Protein AF-A0A0A0K4A0-F1 (afdb_monomer)

Secondary structure (DSSP, 8-state):
----------------------HHHHHHHHHHHHHHTSPP--SS--BPPPPHHHHHH-HHHHS-SS---STTSTT-GGGGGGHHHHHHHHHHHHHHHSTT-THHHHHHHHHHHTTHHHHHHTBSS---S-HHHHHHHHHHHHHHHHHHHHHHHHHHS--S--------TTS-HHHHHHTHHHHHHHTT-TTS---HHHHHHHHHHSPP------S----

Structure (mmCIF, N/CA/C/O backbone):
data_AF-A0A0A0K4A0-F1
#
_entry.id   AF-A0A0A0K4A0-F1
#
loop_
_atom_site.group_PDB
_atom_site.id
_atom_site.type_symbol
_atom_site.label_atom_id
_atom_site.label_alt_id
_atom_site.label_comp_id
_atom_site.label_asym_id
_atom_site.label_entity_id
_atom_site.label_seq_id
_atom_site.pdbx_PDB_ins_code
_atom_site.Cartn_x
_atom_site.Cartn_y
_atom_site.Cartn_z
_atom_site.occupancy
_atom_site.B_iso_or_equiv
_atom_site.auth_seq_id
_atom_site.auth_comp_id
_atom_site.auth_asym_id
_atom_site.auth_atom_id
_atom_site.pdbx_PDB_model_num
ATOM 1 N N . MET A 1 1 ? -52.148 -1.772 100.532 1.00 36.97 1 MET A N 1
ATOM 2 C CA . MET A 1 1 ? -50.899 -2.454 100.120 1.00 36.97 1 MET A CA 1
ATOM 3 C C . MET A 1 1 ? -50.945 -2.554 98.602 1.00 36.97 1 MET A C 1
ATOM 5 O O . MET A 1 1 ? -51.920 -3.095 98.112 1.00 36.97 1 MET A O 1
ATOM 9 N N . LYS A 1 2 ? -50.186 -1.689 97.905 1.00 38.28 2 LYS A N 1
ATOM 10 C CA . LYS A 1 2 ? -48.943 -2.005 97.152 1.00 38.28 2 LYS A CA 1
ATOM 11 C C . LYS A 1 2 ? -49.210 -2.960 95.981 1.00 38.28 2 LYS A C 1
ATOM 13 O O . LYS A 1 2 ? -49.815 -3.990 96.211 1.00 38.28 2 LYS A O 1
ATOM 18 N N . ASN A 1 3 ? -48.697 -2.810 94.769 1.00 34.34 3 ASN A N 1
ATOM 19 C CA . ASN A 1 3 ? -47.934 -1.825 93.988 1.00 34.34 3 ASN A CA 1
ATOM 20 C C . ASN A 1 3 ? -47.624 -2.601 92.687 1.00 34.34 3 ASN A C 1
ATOM 22 O O . ASN A 1 3 ? -47.479 -3.820 92.760 1.00 34.34 3 ASN A O 1
ATOM 26 N N . GLY A 1 4 ? -47.382 -1.925 91.564 1.00 32.00 4 GLY A N 1
ATOM 27 C CA . GLY A 1 4 ? -46.540 -2.510 90.511 1.00 32.00 4 GLY A CA 1
ATOM 28 C C . GLY A 1 4 ? -47.010 -2.240 89.094 1.00 32.00 4 GLY A C 1
ATOM 29 O O . GLY A 1 4 ? -47.818 -2.983 88.552 1.00 32.00 4 GLY A O 1
ATOM 30 N N . ALA A 1 5 ? -46.459 -1.179 88.513 1.00 44.84 5 ALA A N 1
ATOM 31 C CA . ALA A 1 5 ? -46.434 -0.924 87.083 1.00 44.84 5 ALA A CA 1
ATOM 32 C C . ALA A 1 5 ? -45.610 -1.988 86.335 1.00 44.84 5 ALA A C 1
ATOM 34 O O . ALA A 1 5 ? -44.666 -2.532 86.906 1.00 44.84 5 ALA A O 1
ATOM 35 N N . ASN A 1 6 ? -45.887 -2.180 85.043 1.00 38.81 6 ASN A N 1
ATOM 36 C CA . ASN A 1 6 ? -44.827 -2.080 84.042 1.00 38.81 6 ASN A CA 1
ATOM 37 C C . ASN A 1 6 ? -45.383 -1.786 82.643 1.00 38.81 6 ASN A C 1
ATOM 39 O O . ASN A 1 6 ? -46.296 -2.451 82.159 1.00 38.81 6 ASN A O 1
ATOM 43 N N . ASN A 1 7 ? -44.801 -0.743 82.051 1.00 42.22 7 ASN A N 1
ATOM 44 C CA . ASN A 1 7 ? -44.753 -0.461 80.622 1.00 42.22 7 ASN A CA 1
ATOM 45 C C . ASN A 1 7 ? -43.977 -1.567 79.901 1.00 42.22 7 ASN A C 1
ATOM 47 O O . ASN A 1 7 ? -43.013 -2.046 80.479 1.00 42.22 7 ASN A O 1
ATOM 51 N N . ASP A 1 8 ? -44.345 -1.845 78.648 1.00 44.53 8 ASP A N 1
ATOM 52 C CA . ASP A 1 8 ? -43.463 -2.208 77.520 1.00 44.53 8 ASP A CA 1
ATOM 53 C C . ASP A 1 8 ? -44.331 -2.054 76.245 1.00 44.53 8 ASP A C 1
ATOM 55 O O . ASP A 1 8 ? -45.330 -2.744 76.075 1.00 44.53 8 ASP A O 1
ATOM 59 N N . GLN A 1 9 ? -44.274 -0.947 75.503 1.00 40.78 9 GLN A N 1
ATOM 60 C CA . GLN A 1 9 ? -43.258 -0.540 74.527 1.00 40.78 9 GLN A CA 1
ATOM 61 C C . GLN A 1 9 ? -43.328 -1.324 73.197 1.00 40.78 9 GLN A C 1
ATOM 63 O O . GLN A 1 9 ? -42.781 -2.405 73.058 1.00 40.78 9 GLN A O 1
ATOM 68 N N . VAL A 1 10 ? -43.991 -0.673 72.228 1.00 42.41 10 VAL A N 1
ATOM 69 C CA . VAL A 1 10 ? -43.646 -0.535 70.796 1.00 42.41 10 VAL A CA 1
ATOM 70 C C . VAL A 1 10 ? -43.441 -1.806 69.967 1.00 42.41 10 VAL A C 1
ATOM 72 O O . VAL A 1 10 ? -42.496 -2.551 70.178 1.00 42.41 10 VAL A O 1
ATOM 75 N N . SER A 1 11 ? -44.190 -1.901 68.864 1.00 36.41 11 SER A N 1
ATOM 76 C CA . SER A 1 11 ? -43.623 -2.173 67.530 1.00 36.41 11 SER A CA 1
ATOM 77 C C . SER A 1 11 ? -44.603 -1.703 66.452 1.00 36.41 11 SER A C 1
ATOM 79 O O . SER A 1 11 ? -45.454 -2.452 65.988 1.00 36.41 11 SER A O 1
ATOM 81 N N . ASN A 1 12 ? -44.491 -0.427 66.067 1.00 36.69 12 ASN A N 1
ATOM 82 C CA . ASN A 1 12 ? -44.912 0.008 64.737 1.00 36.69 12 ASN A CA 1
ATOM 83 C C . ASN A 1 12 ? -43.938 -0.638 63.747 1.00 36.69 12 ASN A C 1
ATOM 85 O O . ASN A 1 12 ? -42.826 -0.138 63.570 1.00 36.69 12 ASN A O 1
ATOM 89 N N . GLU A 1 13 ? -44.330 -1.745 63.123 1.00 38.22 13 GLU A N 1
ATOM 90 C CA . GLU A 1 13 ? -43.637 -2.238 61.936 1.00 38.22 13 GLU A CA 1
ATOM 91 C C . GLU A 1 13 ? -43.872 -1.244 60.797 1.00 38.22 13 GLU A C 1
ATOM 93 O O . GLU A 1 13 ? -44.883 -1.254 60.094 1.00 38.22 13 GLU A O 1
ATOM 98 N N . VAL A 1 14 ? -42.912 -0.334 60.637 1.00 42.88 14 VAL A N 1
ATOM 99 C CA . VAL A 1 14 ? -42.692 0.365 59.378 1.00 42.88 14 VAL A CA 1
ATOM 100 C C . VAL A 1 14 ? -42.309 -0.711 58.370 1.00 42.88 14 VAL A C 1
ATOM 102 O O . VAL A 1 14 ? -41.189 -1.216 58.383 1.00 42.88 14 VAL A O 1
ATOM 105 N N . VAL A 1 15 ? -43.256 -1.073 57.505 1.00 44.25 15 VAL A N 1
ATOM 106 C CA . VAL A 1 15 ? -42.977 -1.832 56.287 1.00 44.25 15 VAL A CA 1
ATOM 107 C C . VAL A 1 15 ? -42.027 -0.972 55.458 1.00 44.25 15 VAL A C 1
ATOM 109 O O . VAL A 1 15 ? -42.444 -0.028 54.787 1.00 44.25 15 VAL 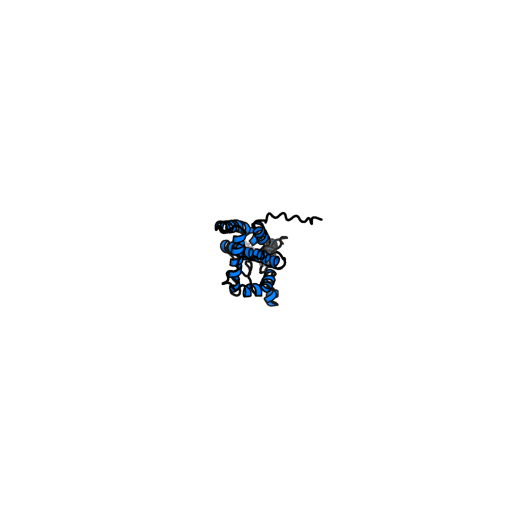A O 1
ATOM 112 N N . ILE A 1 16 ? -40.729 -1.258 55.550 1.00 43.53 16 ILE A N 1
ATOM 113 C CA . ILE A 1 16 ? -39.738 -0.718 54.629 1.00 43.53 16 ILE A CA 1
ATOM 114 C C . ILE A 1 16 ? -40.051 -1.384 53.297 1.00 43.53 16 ILE A C 1
ATOM 116 O O . ILE A 1 16 ? -39.690 -2.534 53.060 1.00 43.53 16 ILE A O 1
ATOM 120 N N . SER A 1 17 ? -40.789 -0.678 52.444 1.00 46.31 17 SER A N 1
ATOM 121 C CA . SER A 1 17 ? -40.914 -1.065 51.051 1.00 46.31 17 SER A CA 1
ATOM 122 C C . SER A 1 17 ? -39.504 -1.076 50.475 1.00 46.31 17 SER A C 1
ATOM 124 O O . SER A 1 17 ? -38.876 -0.019 50.379 1.00 46.31 17 SER A O 1
ATOM 126 N N . GLU A 1 18 ? -39.000 -2.264 50.151 1.00 47.19 18 GLU A N 1
ATOM 127 C CA . GLU A 1 18 ? -37.753 -2.457 49.426 1.00 47.19 18 GLU A CA 1
ATOM 128 C C . GLU A 1 18 ? -37.738 -1.510 48.222 1.00 47.19 18 GLU A C 1
ATOM 130 O O . GLU A 1 18 ? -38.482 -1.674 47.249 1.00 47.19 18 GLU A O 1
ATOM 135 N N . ILE A 1 19 ? -36.918 -0.463 48.315 1.00 52.75 19 ILE A N 1
ATOM 136 C CA . ILE A 1 19 ? -36.656 0.443 47.208 1.00 52.75 19 ILE A CA 1
ATOM 137 C C . ILE A 1 19 ? -35.912 -0.405 46.184 1.00 52.75 19 ILE A C 1
ATOM 139 O O . ILE A 1 19 ? -34.716 -0.660 46.327 1.00 52.75 19 ILE A O 1
ATOM 143 N N . LYS A 1 2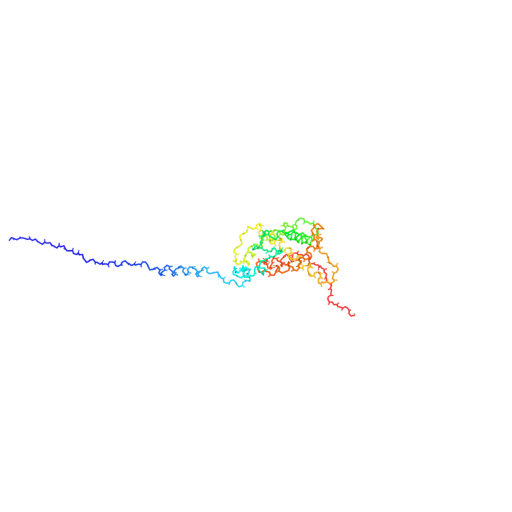0 ? -36.636 -0.893 45.170 1.00 55.81 20 LYS A N 1
ATOM 144 C CA . LYS A 1 20 ? -36.022 -1.573 44.030 1.00 55.81 20 LYS A CA 1
ATOM 145 C C . LYS A 1 20 ? -34.941 -0.643 43.469 1.00 55.81 20 LYS A C 1
ATOM 147 O O . LYS A 1 20 ? -35.265 0.513 43.176 1.00 55.81 20 LYS A O 1
ATOM 152 N N . PRO A 1 21 ? -33.684 -1.099 43.333 1.00 57.47 21 PRO A N 1
ATOM 153 C CA . PRO A 1 21 ? -32.623 -0.269 42.786 1.00 57.47 21 PRO A CA 1
ATOM 154 C C . PRO A 1 21 ? -33.074 0.266 41.427 1.00 57.47 21 PRO A C 1
ATOM 156 O O . PRO A 1 21 ? -33.579 -0.474 40.578 1.00 57.47 21 PRO A O 1
ATOM 159 N N . ASN A 1 22 ? -32.999 1.587 41.276 1.00 63.03 22 ASN A N 1
ATOM 160 C CA . ASN A 1 22 ? -33.561 2.298 40.141 1.00 63.03 22 ASN A CA 1
ATOM 161 C C . ASN A 1 22 ? -32.707 2.022 38.893 1.00 63.03 22 ASN A C 1
ATOM 163 O O . ASN A 1 22 ? -31.829 2.809 38.552 1.00 63.03 22 ASN A O 1
ATOM 167 N N . HIS A 1 23 ? -32.979 0.901 38.214 1.00 65.00 23 HIS A N 1
ATOM 168 C CA . HIS A 1 23 ? -32.256 0.397 37.032 1.00 65.00 23 HIS A CA 1
ATOM 169 C C . HIS A 1 23 ? -32.134 1.432 35.894 1.00 65.00 23 HIS A C 1
ATOM 171 O O . HIS A 1 23 ? -31.275 1.343 35.013 1.00 65.00 23 HIS A O 1
ATOM 177 N N . TRP A 1 24 ? -33.006 2.443 35.916 1.00 71.38 24 TRP A N 1
ATOM 178 C CA . TRP A 1 24 ? -33.002 3.547 34.969 1.00 71.38 24 TRP A CA 1
ATOM 179 C C . TRP A 1 24 ? -31.778 4.450 35.152 1.00 71.38 24 TRP A C 1
ATOM 181 O O . TRP A 1 24 ? -31.259 4.959 34.163 1.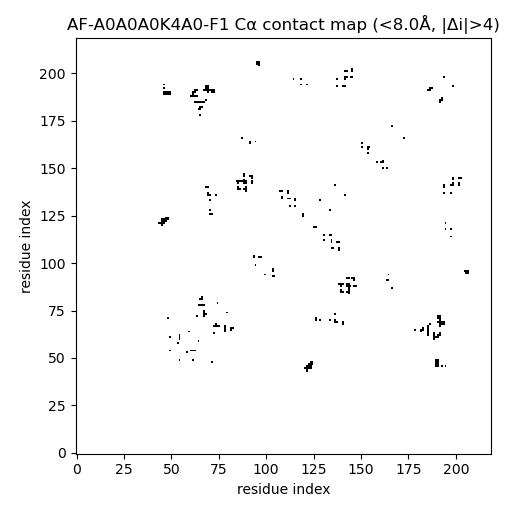00 71.38 24 TRP A O 1
ATOM 191 N N . GLY A 1 25 ? -31.276 4.605 36.383 1.00 78.31 25 GLY A N 1
ATOM 192 C CA . GLY A 1 25 ? -30.049 5.352 36.671 1.00 78.31 25 GLY A CA 1
ATOM 193 C C . GLY A 1 25 ? -28.826 4.714 36.014 1.00 78.31 25 GLY A C 1
ATOM 194 O O . GLY A 1 25 ? -28.091 5.391 35.297 1.00 78.31 25 GLY A O 1
ATOM 195 N N . ASP A 1 26 ? -28.680 3.397 36.160 1.00 85.12 26 ASP A N 1
ATOM 196 C CA . ASP A 1 26 ? -27.590 2.629 35.546 1.00 85.12 26 ASP A CA 1
ATOM 197 C C . ASP A 1 26 ? -27.665 2.667 34.016 1.00 85.12 26 ASP A C 1
ATOM 199 O O . ASP A 1 26 ? -26.655 2.832 33.330 1.00 85.12 26 ASP A O 1
ATOM 203 N N . THR A 1 27 ? -28.882 2.603 33.470 1.00 86.88 27 THR A N 1
ATOM 204 C CA . THR A 1 27 ? -29.117 2.721 32.027 1.00 86.88 27 THR A CA 1
ATOM 205 C C . THR A 1 27 ? -28.714 4.102 31.501 1.00 86.88 27 THR A C 1
ATOM 207 O O . THR A 1 27 ? -28.045 4.203 30.473 1.00 86.88 27 THR A O 1
ATOM 210 N N . VAL A 1 28 ? -29.045 5.179 32.222 1.00 88.06 28 VAL A N 1
ATOM 211 C CA . VAL A 1 28 ? -28.650 6.550 31.856 1.00 88.06 28 VAL A CA 1
ATOM 212 C C . VAL A 1 28 ? -27.133 6.734 31.930 1.00 88.06 28 VAL A C 1
ATOM 214 O O . VAL A 1 28 ? -26.559 7.342 31.027 1.00 88.06 28 VAL A O 1
ATOM 217 N N . ILE A 1 29 ? -26.470 6.200 32.959 1.00 90.88 29 ILE A N 1
ATOM 218 C CA . ILE A 1 29 ? -25.005 6.255 33.095 1.00 90.88 29 ILE A CA 1
ATOM 219 C C . ILE A 1 29 ? -24.335 5.487 31.948 1.00 90.88 29 ILE A C 1
ATOM 221 O O . ILE A 1 29 ? -23.408 6.000 31.322 1.00 90.88 29 ILE A O 1
ATOM 225 N N . SER A 1 30 ? -24.850 4.301 31.610 1.00 91.25 30 SER A N 1
ATOM 226 C CA . SER A 1 30 ? -24.363 3.496 30.486 1.00 91.25 30 SER A CA 1
ATOM 227 C C . SER A 1 30 ? -24.488 4.231 29.148 1.00 91.25 30 SER A C 1
ATOM 229 O O . SER A 1 30 ? -23.537 4.265 28.363 1.00 91.25 30 SER A O 1
ATOM 231 N N . ILE A 1 31 ? -25.634 4.872 28.895 1.00 92.12 31 ILE A N 1
ATOM 232 C CA . ILE A 1 31 ? -25.860 5.644 27.668 1.00 92.12 31 ILE A CA 1
ATOM 233 C C . ILE A 1 31 ? -24.930 6.859 27.615 1.00 92.12 31 ILE A C 1
ATOM 235 O O . ILE A 1 31 ? -24.292 7.073 26.589 1.00 92.12 31 ILE A O 1
ATOM 239 N N . LYS A 1 32 ? -24.792 7.625 28.705 1.00 92.56 32 LYS A N 1
ATOM 240 C CA . LYS A 1 32 ? -23.875 8.778 28.759 1.00 92.56 32 LYS A CA 1
ATOM 241 C C . LYS A 1 32 ? -22.429 8.371 28.497 1.00 92.56 32 LYS A C 1
ATOM 243 O O . LYS A 1 32 ? -21.777 8.986 27.663 1.00 92.56 32 LYS A O 1
ATOM 248 N N . SER A 1 33 ? -21.975 7.283 29.113 1.00 90.94 33 SER A N 1
ATOM 249 C CA . SER A 1 33 ? -20.632 6.747 28.885 1.00 90.94 33 SER A CA 1
ATOM 250 C C . SER A 1 33 ? -20.407 6.356 27.418 1.00 90.94 33 SER A C 1
ATOM 252 O O . SER A 1 33 ? -19.367 6.671 26.848 1.00 90.94 33 SER A O 1
ATOM 254 N N . LYS A 1 34 ? -21.401 5.740 26.760 1.00 90.12 34 LYS A N 1
ATOM 255 C CA . LYS A 1 34 ? -21.339 5.431 25.319 1.00 90.12 34 LYS A CA 1
ATOM 256 C C . LYS A 1 34 ? -21.340 6.684 24.440 1.00 90.12 34 LYS A C 1
ATOM 258 O O . LYS A 1 34 ? -20.666 6.687 23.417 1.00 90.12 34 LYS A O 1
ATOM 263 N N . LEU A 1 35 ? -22.091 7.722 24.818 1.00 86.56 35 LEU A N 1
ATOM 264 C CA . LEU A 1 35 ? -22.138 8.999 24.098 1.00 86.56 35 LEU A CA 1
ATOM 265 C C . LEU A 1 35 ? -20.806 9.755 24.190 1.00 86.56 35 LEU A C 1
ATOM 267 O O . LEU A 1 35 ? -20.358 10.313 23.195 1.00 86.56 35 LEU A O 1
ATOM 271 N N . GLU A 1 36 ? -20.155 9.732 25.353 1.00 86.62 36 GLU A N 1
ATOM 272 C CA . GLU A 1 36 ? -18.823 10.320 25.564 1.00 86.62 36 GLU A CA 1
ATOM 273 C C . GLU A 1 36 ? -17.717 9.562 24.812 1.00 86.62 36 GLU A C 1
ATOM 275 O O . GLU A 1 36 ? -16.703 10.148 24.447 1.00 86.62 36 GLU A O 1
ATOM 280 N N . GLN A 1 37 ? -17.930 8.272 24.543 1.00 81.69 37 GLN A N 1
ATOM 281 C CA . GLN A 1 37 ? -17.038 7.425 23.745 1.00 81.69 37 GLN A CA 1
ATOM 282 C C . GLN A 1 37 ? -17.349 7.454 22.243 1.00 81.69 37 GLN A C 1
ATOM 284 O O . GLN A 1 37 ? -16.719 6.715 21.482 1.00 81.69 37 GLN A O 1
ATOM 289 N N . LEU A 1 38 ? -18.321 8.258 21.790 1.00 74.56 38 LEU A N 1
ATOM 290 C CA . LEU A 1 38 ? -18.583 8.366 20.359 1.00 74.56 38 LEU A CA 1
ATOM 291 C C . LEU A 1 38 ? -17.325 8.887 19.656 1.00 74.56 38 LEU A C 1
ATOM 293 O O . LEU A 1 38 ? -16.743 9.882 20.097 1.00 74.56 38 LEU A O 1
ATOM 297 N N . PRO A 1 39 ? -16.903 8.250 18.551 1.00 63.41 39 PRO A N 1
ATOM 298 C CA . PRO A 1 39 ? -15.772 8.743 17.794 1.00 63.41 39 PRO A CA 1
ATOM 299 C C . PRO A 1 39 ? -16.091 10.160 17.318 1.00 63.41 39 PRO A C 1
ATOM 301 O O . PRO A 1 39 ? -17.140 10.410 16.717 1.00 63.41 39 PRO A O 1
ATOM 304 N N . VAL A 1 40 ? -15.182 11.096 17.592 1.00 63.34 40 VAL A N 1
ATOM 305 C CA . VAL A 1 40 ? -15.245 12.432 17.000 1.00 63.34 40 VAL A CA 1
ATOM 306 C C . VAL A 1 40 ? -15.296 12.238 15.490 1.00 63.34 40 VAL A C 1
ATOM 308 O O . VAL A 1 40 ? -14.445 11.544 14.931 1.00 63.34 40 VAL A O 1
ATOM 311 N N . VAL A 1 41 ? -16.302 12.821 14.829 1.00 55.44 41 VAL A N 1
ATOM 312 C CA . VAL A 1 41 ? -16.384 12.812 13.365 1.00 55.44 41 VAL A CA 1
ATOM 313 C C . VAL A 1 41 ? -15.168 13.573 12.853 1.00 55.44 41 VAL A C 1
ATOM 315 O O . VAL A 1 41 ? -15.146 14.805 12.837 1.00 55.44 41 VAL A O 1
ATOM 318 N N . ASN A 1 42 ? -14.118 12.831 12.514 1.00 54.16 42 ASN A N 1
ATOM 319 C CA . ASN A 1 42 ? -12.908 13.415 11.982 1.00 54.16 42 ASN A CA 1
ATOM 320 C C . ASN A 1 42 ? -13.250 13.978 10.594 1.00 54.16 42 ASN A C 1
ATOM 322 O O . ASN A 1 42 ? -13.772 13.265 9.739 1.00 54.16 42 ASN A O 1
ATOM 326 N N . LYS A 1 43 ? -13.014 15.280 10.400 1.00 58.28 43 LYS A N 1
ATOM 327 C CA . LYS A 1 43 ? -13.222 15.961 9.113 1.00 58.28 43 LYS A CA 1
ATOM 328 C C . LYS A 1 43 ? -12.183 15.548 8.064 1.00 58.28 43 LYS A C 1
ATOM 330 O O . LYS A 1 43 ? -12.333 15.895 6.896 1.00 58.28 43 LYS A O 1
ATOM 335 N N . GLU A 1 44 ? -11.130 14.849 8.473 1.00 65.12 44 GLU A N 1
ATOM 336 C CA . GLU A 1 44 ? -10.132 14.266 7.585 1.00 65.12 44 GLU A CA 1
ATOM 337 C C . GLU A 1 44 ? -10.712 13.056 6.848 1.00 65.12 44 GLU A C 1
ATOM 339 O O . GLU A 1 44 ? -11.397 12.222 7.439 1.00 65.12 44 GLU A O 1
ATOM 344 N N . CYS A 1 45 ? -10.410 12.945 5.554 1.00 68.00 45 CYS A N 1
ATOM 345 C CA . CYS A 1 45 ? -10.793 11.800 4.734 1.00 68.00 45 CYS A CA 1
ATOM 346 C C . CYS A 1 45 ? -10.245 10.502 5.355 1.00 68.00 45 CYS A C 1
ATOM 348 O O . CYS A 1 45 ? -9.034 10.376 5.553 1.00 68.00 45 CYS A O 1
ATOM 350 N N . LYS A 1 46 ? -11.130 9.550 5.676 1.00 84.38 46 LYS A N 1
ATOM 351 C CA . LYS A 1 46 ? -10.760 8.228 6.193 1.00 84.38 46 LYS A CA 1
ATOM 352 C C . LYS A 1 46 ? -11.054 7.134 5.171 1.00 84.38 46 LYS A C 1
ATOM 354 O O . LYS A 1 46 ? -11.991 7.235 4.384 1.00 84.38 46 LYS A O 1
ATOM 359 N N . ILE A 1 47 ? -10.267 6.069 5.223 1.00 86.62 47 ILE A N 1
ATOM 360 C CA . ILE A 1 47 ? -10.462 4.828 4.484 1.00 86.62 47 ILE A CA 1
ATOM 361 C C . ILE A 1 47 ? -11.363 3.935 5.342 1.00 86.62 47 ILE A C 1
ATOM 363 O O . ILE A 1 47 ? -11.007 3.548 6.459 1.00 86.62 47 ILE A O 1
ATOM 367 N N . TYR A 1 48 ? -12.554 3.648 4.823 1.00 85.56 48 TYR A N 1
ATOM 368 C CA . TYR A 1 48 ? -13.586 2.867 5.502 1.00 85.56 48 TYR A CA 1
ATOM 369 C C . TYR A 1 48 ? -13.601 1.434 4.985 1.00 85.56 48 TYR A C 1
ATOM 371 O O . TYR A 1 48 ? -13.418 1.200 3.790 1.00 85.56 48 TYR A O 1
ATOM 379 N N . ARG A 1 49 ? -13.937 0.482 5.860 1.00 85.12 49 ARG A N 1
ATOM 380 C CA . ARG A 1 49 ? -14.442 -0.808 5.397 1.00 85.12 49 ARG A CA 1
ATOM 381 C C . ARG A 1 49 ? -15.844 -0.654 4.833 1.00 85.12 49 ARG A C 1
ATOM 383 O O . ARG A 1 49 ? -16.685 0.080 5.357 1.00 85.12 49 ARG A O 1
ATOM 390 N N . VAL A 1 50 ? -16.103 -1.373 3.756 1.00 83.94 50 VAL A N 1
ATOM 391 C CA . VAL A 1 50 ? -17.415 -1.452 3.142 1.00 83.94 50 VAL A CA 1
ATOM 392 C C . VAL A 1 50 ? -18.320 -2.277 4.066 1.00 83.94 50 VAL A C 1
ATOM 394 O O . VAL A 1 50 ? -17.951 -3.370 4.507 1.00 83.94 50 VAL A O 1
ATOM 397 N N . PRO A 1 51 ? -19.538 -1.794 4.373 1.00 83.31 51 PRO A N 1
ATOM 398 C CA . PRO A 1 51 ? -20.505 -2.557 5.149 1.00 83.31 51 PRO A CA 1
ATOM 399 C C . PRO A 1 51 ? -20.708 -3.968 4.586 1.00 83.31 51 PRO A C 1
ATOM 401 O O . PRO A 1 51 ? -20.974 -4.139 3.395 1.00 83.31 51 PRO A O 1
ATOM 404 N N . LYS A 1 52 ? -20.664 -4.984 5.461 1.00 82.19 52 LYS A N 1
ATOM 405 C CA . LYS A 1 52 ? -20.780 -6.406 5.079 1.00 82.19 52 LYS A CA 1
ATOM 406 C C . LYS A 1 52 ? -21.975 -6.694 4.164 1.00 82.19 52 LYS A C 1
ATOM 408 O O . LYS A 1 52 ? -21.852 -7.500 3.247 1.00 82.19 52 LYS A O 1
ATOM 413 N N . LEU A 1 53 ? -23.102 -6.016 4.392 1.00 81.94 53 LEU A N 1
ATOM 414 C CA . LEU A 1 53 ? -24.310 -6.145 3.577 1.00 81.94 53 LEU A CA 1
ATOM 415 C C . LEU A 1 53 ? -24.058 -5.783 2.103 1.00 81.94 53 LEU A C 1
ATOM 417 O O . LEU A 1 53 ? -24.462 -6.527 1.214 1.00 81.94 53 LEU A O 1
ATOM 421 N N . LEU A 1 54 ? -23.348 -4.681 1.839 1.00 81.94 54 LEU A N 1
ATOM 422 C CA . LEU A 1 54 ? -23.023 -4.245 0.477 1.00 81.94 54 LEU A CA 1
ATOM 423 C C . LEU A 1 54 ? -22.042 -5.217 -0.190 1.00 81.94 54 LEU A C 1
ATOM 425 O O . LEU A 1 54 ? -22.255 -5.626 -1.333 1.00 81.94 54 LEU A O 1
ATOM 429 N N . CYS A 1 55 ? -21.027 -5.671 0.553 1.00 80.38 55 CYS A N 1
ATOM 430 C CA . CYS A 1 55 ? -20.092 -6.693 0.078 1.00 80.38 55 CYS A CA 1
ATOM 431 C C . CYS A 1 55 ? -20.796 -8.002 -0.310 1.00 80.38 55 CYS A C 1
ATOM 433 O O . CYS A 1 55 ? -20.436 -8.617 -1.310 1.00 80.38 55 CYS A O 1
ATOM 435 N N . GLN A 1 56 ? -21.809 -8.431 0.447 1.00 83.69 56 GLN A N 1
ATOM 436 C CA . GLN A 1 56 ? -22.571 -9.650 0.153 1.00 83.69 56 GLN A CA 1
ATOM 437 C C . GLN A 1 56 ? -23.461 -9.510 -1.085 1.00 83.69 56 GLN A C 1
ATOM 439 O O . GLN A 1 56 ? -23.603 -10.471 -1.836 1.00 83.69 56 GLN A O 1
ATOM 444 N N . MET A 1 57 ? -24.023 -8.323 -1.329 1.00 84.12 57 MET A N 1
ATOM 445 C CA . MET A 1 57 ? -24.865 -8.070 -2.503 1.00 84.12 57 MET A CA 1
ATOM 446 C C . MET A 1 57 ? -24.074 -8.118 -3.813 1.00 84.12 57 MET A C 1
ATOM 448 O O . MET A 1 57 ? -24.578 -8.626 -4.813 1.00 84.12 57 MET A O 1
ATOM 452 N N . LYS A 1 58 ? -22.838 -7.595 -3.828 1.00 85.38 58 LYS A N 1
ATOM 453 C CA . LYS A 1 58 ? -21.998 -7.592 -5.034 1.00 85.38 58 LYS A CA 1
ATOM 454 C C . LYS A 1 58 ? -20.506 -7.662 -4.712 1.00 85.38 58 LYS A C 1
ATOM 456 O O . LYS A 1 58 ? -19.769 -6.687 -4.846 1.00 85.38 58 LYS A O 1
ATOM 461 N N . LYS A 1 59 ? -20.047 -8.855 -4.332 1.00 82.00 59 LYS A N 1
ATOM 462 C CA . LYS A 1 59 ? -18.673 -9.101 -3.860 1.00 82.00 59 LYS A CA 1
ATOM 463 C C . LYS A 1 59 ? -17.586 -8.579 -4.808 1.00 82.00 59 LYS A C 1
ATOM 465 O O . LYS A 1 59 ? -16.641 -7.946 -4.351 1.00 82.00 59 LYS A O 1
ATOM 470 N N . THR A 1 60 ? -17.741 -8.781 -6.116 1.00 83.06 60 THR A N 1
ATOM 471 C CA . THR A 1 60 ? -16.748 -8.381 -7.133 1.00 83.06 60 THR A CA 1
ATOM 472 C C . THR A 1 60 ? -16.548 -6.868 -7.247 1.00 83.06 60 THR A C 1
ATOM 474 O O . THR A 1 60 ? -15.503 -6.425 -7.722 1.00 83.06 60 THR A O 1
ATOM 477 N N . THR A 1 61 ? -17.515 -6.063 -6.793 1.00 83.25 61 THR A N 1
ATOM 478 C CA . THR A 1 61 ? -17.415 -4.595 -6.787 1.00 83.25 61 THR A CA 1
ATOM 479 C C . THR A 1 61 ? -16.554 -4.073 -5.641 1.00 83.25 61 THR A C 1
ATOM 481 O O . THR A 1 61 ? -15.937 -3.026 -5.795 1.00 83.25 61 THR A O 1
ATOM 484 N N . TYR A 1 62 ? -16.472 -4.799 -4.526 1.00 85.06 62 TYR A N 1
ATOM 485 C CA . TYR A 1 62 ? -15.824 -4.303 -3.310 1.00 85.06 62 TYR A CA 1
ATOM 486 C C . TYR A 1 62 ? -14.530 -5.040 -2.967 1.00 85.06 62 TYR A C 1
ATOM 488 O O . TYR A 1 62 ? -13.613 -4.426 -2.440 1.00 85.06 62 TYR A O 1
ATOM 496 N N . VAL A 1 63 ? -14.421 -6.323 -3.324 1.00 89.38 63 VAL A N 1
ATOM 497 C CA . VAL A 1 63 ? -13.238 -7.148 -3.043 1.00 89.38 63 VAL A CA 1
ATOM 498 C C . VAL A 1 63 ? -12.296 -7.136 -4.254 1.00 89.38 63 VAL A C 1
ATOM 500 O O . VAL A 1 63 ? -12.776 -7.384 -5.367 1.00 89.38 63 VAL A O 1
ATOM 503 N N . PRO A 1 64 ? -10.984 -6.877 -4.103 1.00 92.06 64 PRO A N 1
ATOM 504 C CA . PRO A 1 64 ? -10.015 -6.951 -5.198 1.00 92.06 64 PRO A CA 1
ATOM 505 C C . PRO A 1 64 ? -9.984 -8.345 -5.833 1.00 92.06 64 PRO A C 1
ATOM 507 O O . PRO A 1 64 ? -10.237 -9.342 -5.158 1.00 92.06 64 PRO A O 1
ATOM 510 N N . GLN A 1 65 ? -9.764 -8.408 -7.145 1.00 91.38 65 GLN A N 1
ATOM 511 C CA . GLN A 1 65 ? -9.811 -9.653 -7.930 1.00 91.38 65 GLN A CA 1
ATOM 512 C C . GLN A 1 65 ? -8.447 -10.063 -8.493 1.00 91.38 65 GLN A C 1
ATOM 514 O O . GLN A 1 65 ? -8.241 -11.232 -8.8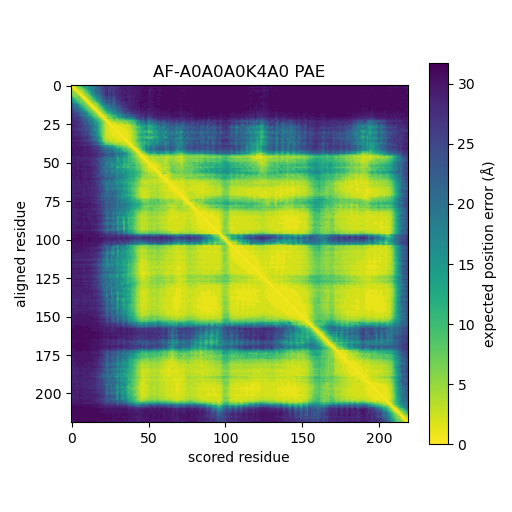00 1.00 91.38 65 GLN A O 1
ATOM 519 N N . VAL A 1 66 ? -7.528 -9.112 -8.628 1.00 90.19 66 VAL A N 1
ATOM 520 C CA . VAL A 1 66 ? -6.222 -9.271 -9.264 1.00 90.19 66 VAL A CA 1
ATOM 521 C C . VAL A 1 66 ? -5.106 -8.795 -8.349 1.00 90.19 66 VAL A C 1
ATOM 523 O O . VAL A 1 66 ? -4.116 -9.507 -8.212 1.00 90.19 66 VAL A O 1
ATOM 526 N N . ILE A 1 67 ? -5.242 -7.634 -7.701 1.00 92.38 67 ILE A N 1
ATOM 527 C CA . ILE A 1 67 ? -4.171 -7.064 -6.877 1.00 92.38 67 ILE A CA 1
ATOM 528 C C . ILE A 1 67 ? -4.681 -6.461 -5.571 1.00 92.38 67 ILE A C 1
ATOM 530 O O . ILE A 1 67 ? -5.556 -5.596 -5.554 1.00 92.38 67 ILE A O 1
ATOM 534 N N . SER A 1 68 ? -4.095 -6.913 -4.462 1.00 94.75 68 SER A N 1
ATOM 535 C CA . SER A 1 68 ? -4.332 -6.350 -3.134 1.00 94.75 68 SER A CA 1
ATOM 536 C C . SER A 1 68 ? -3.354 -5.227 -2.819 1.00 94.75 68 SER A C 1
ATOM 538 O O . SER A 1 68 ? -2.138 -5.400 -2.949 1.00 94.75 68 SER A O 1
ATOM 540 N N . ILE A 1 69 ? -3.909 -4.123 -2.337 1.00 95.31 69 ILE A N 1
ATOM 541 C CA . ILE A 1 69 ? -3.239 -2.914 -1.881 1.00 95.31 69 ILE A CA 1
ATOM 542 C C . ILE A 1 69 ? -3.774 -2.561 -0.500 1.00 95.31 69 ILE A C 1
ATOM 544 O O . ILE A 1 69 ? -4.986 -2.556 -0.269 1.00 95.31 69 ILE A O 1
ATOM 548 N N . GLY A 1 70 ? -2.869 -2.185 0.395 1.00 94.88 70 GLY A N 1
ATOM 549 C CA . GLY A 1 70 ? -3.255 -1.727 1.715 1.00 94.88 70 GLY A CA 1
ATOM 550 C C . GLY A 1 70 ? -3.608 -2.881 2.660 1.00 94.88 70 GLY A C 1
ATOM 551 O O . GLY A 1 70 ? -3.594 -4.059 2.293 1.00 94.88 70 GLY A O 1
ATOM 552 N N . PRO A 1 71 ? -3.933 -2.558 3.918 1.00 94.19 71 PRO A N 1
ATOM 553 C CA . PRO A 1 71 ? -4.009 -3.538 4.994 1.00 94.19 71 PRO A CA 1
ATOM 554 C C . PRO A 1 71 ? -5.274 -4.406 4.976 1.00 94.19 71 PRO A C 1
ATOM 556 O O . PRO A 1 71 ? -5.243 -5.512 5.506 1.00 94.19 71 PRO A O 1
ATOM 559 N N . PHE A 1 72 ? -6.395 -3.954 4.398 1.00 91.62 72 PHE A N 1
ATOM 560 C CA . PHE A 1 72 ? -7.666 -4.693 4.500 1.00 91.62 72 PHE A CA 1
ATOM 561 C C . PHE A 1 72 ? -7.719 -5.962 3.642 1.00 91.62 72 PHE A C 1
ATOM 563 O O . PHE A 1 72 ? -8.454 -6.891 3.980 1.00 91.62 72 PHE A O 1
ATOM 570 N N . HIS A 1 73 ? -6.915 -6.029 2.580 1.00 89.25 73 HIS A N 1
ATOM 571 C CA . HIS A 1 73 ? -6.787 -7.210 1.721 1.00 89.25 73 HIS A CA 1
ATOM 572 C C . HIS A 1 73 ? -5.363 -7.776 1.678 1.00 89.25 73 HIS A C 1
ATOM 574 O O . HIS A 1 73 ? -5.068 -8.632 0.841 1.00 89.25 73 HIS A O 1
ATOM 580 N N . HIS A 1 74 ? -4.483 -7.318 2.571 1.00 88.62 74 HIS A N 1
ATOM 581 C CA . HIS A 1 74 ? -3.094 -7.757 2.610 1.00 88.62 74 HIS A CA 1
ATOM 582 C C . HIS A 1 74 ? -2.982 -9.266 2.873 1.00 88.62 74 HIS A C 1
ATOM 584 O O . HIS A 1 74 ? -3.672 -9.811 3.735 1.00 88.62 74 HIS A O 1
ATOM 590 N N . GLY A 1 75 ? -2.104 -9.946 2.130 1.00 80.25 75 GLY A N 1
ATOM 591 C CA . GLY A 1 75 ? -1.865 -11.385 2.289 1.00 80.25 75 GLY A CA 1
ATOM 592 C C . GLY A 1 75 ? -3.024 -12.281 1.836 1.00 80.25 75 GLY A C 1
ATOM 593 O O . GLY A 1 75 ? -3.076 -13.456 2.213 1.00 80.25 75 GLY A O 1
ATOM 594 N N . SER A 1 76 ? -3.968 -11.755 1.046 1.00 84.31 76 SER A N 1
ATOM 595 C CA . SER A 1 76 ? -5.047 -12.557 0.468 1.00 84.31 76 SER A CA 1
ATOM 596 C C . SER A 1 76 ? -4.473 -13.667 -0.415 1.00 84.31 76 SER A C 1
ATOM 598 O O . SER A 1 76 ? -3.867 -13.403 -1.453 1.00 84.31 76 SER A O 1
ATOM 600 N N . LYS A 1 77 ? -4.696 -14.928 -0.020 1.00 79.88 77 LYS A N 1
ATOM 601 C CA . LYS A 1 77 ? -4.136 -16.108 -0.705 1.00 79.88 77 LYS A CA 1
ATOM 602 C C . LYS A 1 77 ? -4.499 -16.163 -2.188 1.00 79.88 77 LYS A C 1
ATOM 604 O O . LYS A 1 77 ? -3.685 -16.612 -2.991 1.00 79.88 77 LYS A O 1
ATOM 609 N N . ASP A 1 78 ? -5.687 -15.673 -2.528 1.00 80.88 78 ASP A N 1
ATOM 610 C CA . ASP A 1 78 ? -6.217 -15.671 -3.892 1.00 80.88 78 ASP A CA 1
ATOM 611 C C . ASP A 1 78 ? -5.482 -14.675 -4.811 1.00 80.88 78 ASP A C 1
ATOM 613 O O . ASP A 1 78 ? -5.585 -14.777 -6.029 1.00 80.88 78 ASP A O 1
ATOM 617 N N . LEU A 1 79 ? -4.710 -13.737 -4.246 1.00 83.56 79 LEU A N 1
ATOM 618 C CA . LEU A 1 79 ? -4.031 -12.653 -4.970 1.00 83.56 79 LEU A CA 1
ATOM 619 C C . LEU A 1 79 ? -2.497 -12.787 -4.961 1.00 83.56 79 LEU A C 1
ATOM 621 O O . LEU A 1 79 ? -1.795 -11.970 -5.548 1.00 83.56 79 LEU A O 1
ATOM 625 N N . ASN A 1 80 ? -1.956 -13.865 -4.382 1.00 81.19 80 ASN A N 1
ATOM 626 C CA . ASN A 1 80 ? -0.509 -14.101 -4.292 1.00 81.19 80 ASN A CA 1
ATOM 627 C C . ASN A 1 80 ? 0.203 -14.145 -5.655 1.00 81.19 80 ASN A C 1
ATOM 629 O O . ASN A 1 80 ? 1.398 -13.866 -5.737 1.00 81.19 80 ASN A O 1
ATOM 633 N N . ALA A 1 81 ? -0.514 -14.491 -6.728 1.00 82.00 81 ALA A N 1
ATOM 634 C CA . ALA A 1 81 ? 0.045 -14.548 -8.076 1.00 82.00 81 ALA A CA 1
ATOM 635 C C . ALA A 1 81 ? 0.548 -13.181 -8.579 1.00 82.00 81 ALA A C 1
ATOM 637 O O . ALA A 1 81 ? 1.391 -13.147 -9.477 1.00 82.00 81 ALA A O 1
ATOM 638 N N . THR A 1 82 ? 0.061 -12.066 -8.016 1.00 83.69 82 THR A N 1
ATOM 639 C CA . THR A 1 82 ? 0.446 -10.713 -8.444 1.00 83.69 82 THR A CA 1
ATOM 640 C C . THR A 1 82 ? 1.422 -10.000 -7.508 1.00 83.69 82 THR A C 1
ATOM 642 O O . THR A 1 82 ? 1.998 -8.982 -7.893 1.00 83.69 82 THR A O 1
ATOM 645 N N . GLU A 1 83 ? 1.719 -10.575 -6.340 1.00 88.81 83 GLU A N 1
ATOM 646 C CA . GLU A 1 83 ? 2.741 -10.074 -5.407 1.00 88.81 83 GLU A CA 1
ATOM 647 C C . GLU A 1 83 ? 4.129 -9.876 -6.057 1.00 88.81 83 GLU A C 1
ATOM 649 O O . GLU A 1 83 ? 4.754 -8.835 -5.819 1.00 88.81 83 GLU A O 1
ATOM 654 N N . PRO A 1 84 ? 4.619 -10.767 -6.952 1.00 87.38 84 PRO A N 1
ATOM 655 C CA . PRO A 1 84 ? 5.884 -10.535 -7.651 1.00 87.38 84 PRO A CA 1
ATOM 656 C C . PRO A 1 84 ? 5.904 -9.247 -8.486 1.00 87.38 84 PRO A C 1
ATOM 658 O O . PRO A 1 84 ? 6.954 -8.614 -8.604 1.00 87.38 84 PRO A O 1
ATOM 661 N N . TYR A 1 85 ? 4.761 -8.818 -9.036 1.00 86.00 85 TYR A N 1
ATOM 662 C CA . TYR A 1 85 ? 4.681 -7.566 -9.793 1.00 86.00 85 TYR A CA 1
ATOM 663 C C . TYR A 1 85 ? 4.774 -6.340 -8.886 1.00 86.00 85 TYR A C 1
ATOM 665 O O . TYR A 1 85 ? 5.365 -5.338 -9.291 1.00 86.00 85 TYR A O 1
ATOM 673 N N . LYS A 1 86 ? 4.281 -6.423 -7.644 1.00 91.38 86 LYS A N 1
ATOM 674 C CA . LYS A 1 86 ? 4.473 -5.352 -6.659 1.00 91.38 86 LYS A CA 1
ATOM 675 C C . LYS A 1 86 ? 5.936 -5.203 -6.263 1.00 91.38 86 LYS A C 1
ATOM 677 O O . LYS A 1 86 ? 6.476 -4.099 -6.279 1.00 91.38 86 LYS A O 1
ATOM 682 N N . LEU A 1 87 ? 6.618 -6.325 -6.027 1.00 90.94 87 LEU A N 1
ATOM 683 C CA . LEU A 1 87 ? 8.063 -6.337 -5.777 1.00 90.94 87 LEU A CA 1
ATOM 684 C C . LEU A 1 87 ? 8.865 -5.815 -6.975 1.00 90.94 87 LEU A C 1
ATOM 686 O O . LEU A 1 87 ? 9.851 -5.099 -6.793 1.00 90.94 87 LEU A O 1
ATOM 690 N N . GLN A 1 88 ? 8.441 -6.128 -8.201 1.00 86.38 88 GLN A N 1
ATOM 691 C CA . GLN A 1 88 ? 9.035 -5.539 -9.398 1.00 86.38 88 GLN A CA 1
ATOM 692 C C . GLN A 1 88 ? 8.806 -4.020 -9.448 1.00 86.38 88 GLN A C 1
ATOM 694 O O . GLN A 1 88 ? 9.729 -3.294 -9.808 1.00 86.38 88 GLN A O 1
ATOM 699 N N . GLY A 1 89 ? 7.630 -3.533 -9.046 1.00 88.25 89 GLY A N 1
ATOM 700 C CA . GLY A 1 89 ? 7.348 -2.107 -8.871 1.00 88.25 89 GLY A CA 1
ATOM 701 C C . GLY A 1 89 ? 8.308 -1.442 -7.882 1.00 88.25 89 GLY A C 1
ATOM 702 O O . GLY A 1 89 ? 8.961 -0.463 -8.225 1.00 88.25 89 GLY A O 1
ATOM 703 N N . LEU A 1 90 ? 8.507 -2.028 -6.700 1.00 91.62 90 LEU A N 1
ATOM 704 C CA . LEU A 1 90 ? 9.510 -1.547 -5.742 1.00 91.62 90 LEU A CA 1
ATOM 705 C C . LEU A 1 90 ? 10.925 -1.535 -6.342 1.00 91.62 90 LEU A C 1
ATOM 707 O O . LEU A 1 90 ? 11.644 -0.546 -6.231 1.00 91.62 90 LEU A O 1
ATOM 711 N N . ARG A 1 91 ? 11.328 -2.604 -7.035 1.00 87.75 91 ARG A N 1
ATOM 712 C CA . ARG A 1 91 ? 12.630 -2.67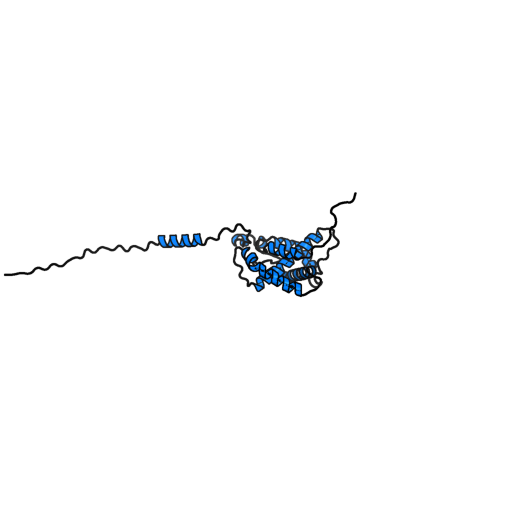3 -7.717 1.00 87.75 91 ARG A CA 1
ATOM 713 C C . ARG A 1 91 ? 12.787 -1.567 -8.764 1.00 87.75 91 ARG A C 1
ATOM 715 O O . ARG A 1 91 ? 13.866 -0.997 -8.900 1.00 87.75 91 ARG A O 1
ATOM 722 N N . ASN A 1 92 ? 11.729 -1.282 -9.511 1.00 84.12 92 ASN A N 1
ATOM 723 C CA . ASN A 1 92 ? 11.686 -0.235 -10.525 1.00 84.12 92 ASN A CA 1
ATOM 724 C C . ASN A 1 92 ? 11.814 1.154 -9.898 1.00 84.12 92 ASN A C 1
ATOM 726 O O . ASN A 1 92 ? 12.664 1.930 -10.330 1.00 84.12 92 ASN A O 1
ATOM 730 N N . PHE A 1 93 ? 11.070 1.402 -8.823 1.00 88.75 93 PHE A N 1
ATOM 731 C CA . PHE A 1 93 ? 11.157 2.624 -8.033 1.00 88.75 93 PHE A CA 1
ATOM 732 C C . PHE A 1 93 ? 12.581 2.858 -7.507 1.00 88.75 93 PHE A C 1
ATOM 734 O O . PHE A 1 93 ? 13.149 3.931 -7.695 1.00 88.75 93 PHE A O 1
ATOM 741 N N . LEU A 1 94 ? 13.212 1.828 -6.930 1.00 87.75 94 LEU A N 1
ATOM 742 C CA . LEU A 1 94 ? 14.592 1.902 -6.434 1.00 87.75 94 LEU A CA 1
ATOM 743 C C . LEU A 1 94 ? 15.597 2.248 -7.543 1.00 87.75 94 LEU A C 1
ATOM 745 O O . LEU A 1 94 ? 16.510 3.036 -7.316 1.00 87.75 94 LEU A O 1
ATOM 749 N N . ARG A 1 95 ? 15.417 1.705 -8.756 1.00 83.81 95 ARG A N 1
ATOM 750 C CA . ARG A 1 95 ? 16.257 2.050 -9.919 1.00 83.81 95 ARG A CA 1
ATOM 751 C C . ARG A 1 95 ? 16.117 3.518 -10.324 1.00 83.81 95 ARG A C 1
ATOM 753 O O . ARG A 1 95 ? 17.084 4.081 -10.824 1.00 83.81 95 ARG A O 1
ATOM 760 N N . ARG A 1 96 ? 14.935 4.123 -10.146 1.00 81.56 96 ARG A N 1
ATOM 761 C CA . ARG A 1 96 ? 14.725 5.557 -10.409 1.00 81.56 96 ARG A CA 1
ATOM 762 C C . ARG A 1 96 ? 15.343 6.436 -9.336 1.00 81.56 96 ARG A C 1
ATOM 764 O O . ARG A 1 96 ? 15.806 7.522 -9.663 1.00 81.56 96 ARG A O 1
ATOM 771 N N . LEU A 1 97 ? 15.316 5.989 -8.081 1.00 82.12 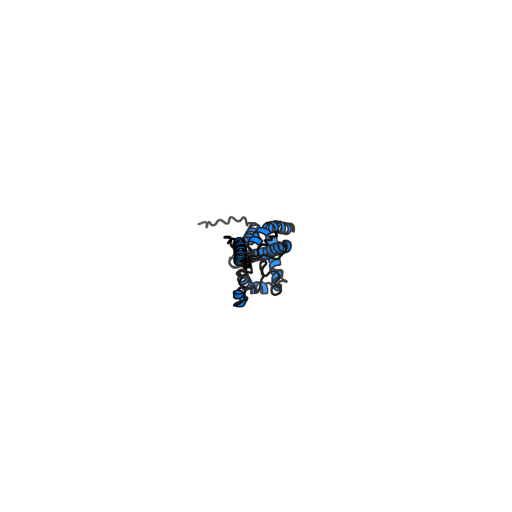97 LEU A N 1
ATOM 772 C CA . LEU A 1 97 ? 15.758 6.787 -6.943 1.00 82.12 97 LEU A CA 1
ATOM 773 C C . LEU A 1 97 ? 17.263 7.078 -6.988 1.00 82.12 97 LEU A C 1
ATOM 775 O O . LEU A 1 97 ? 17.672 8.204 -6.726 1.00 82.12 97 LEU A O 1
ATOM 779 N N . ASP A 1 98 ? 18.085 6.094 -7.348 1.00 71.06 98 ASP A N 1
ATOM 780 C CA . ASP A 1 98 ? 19.518 6.304 -7.546 1.00 71.06 98 ASP A CA 1
ATOM 781 C C . ASP A 1 98 ? 20.086 5.155 -8.393 1.00 71.06 98 ASP A C 1
ATOM 783 O O . ASP A 1 98 ? 19.717 3.995 -8.195 1.00 71.06 98 ASP A O 1
ATOM 787 N N . ASN A 1 99 ? 20.993 5.445 -9.330 1.00 57.94 99 ASN A N 1
ATOM 788 C CA . ASN A 1 99 ? 21.632 4.438 -10.189 1.00 57.94 99 ASN A CA 1
ATOM 789 C C . ASN A 1 99 ? 22.520 3.474 -9.358 1.00 57.94 99 ASN A C 1
ATOM 791 O O . ASN A 1 99 ? 23.744 3.583 -9.373 1.00 57.94 99 ASN A O 1
ATOM 795 N N . HIS A 1 100 ? 21.904 2.490 -8.692 1.00 52.28 100 HIS A N 1
ATOM 796 C CA . HIS A 1 100 ? 22.510 1.310 -8.053 1.00 52.28 100 HIS A CA 1
ATOM 797 C C . HIS A 1 100 ? 23.187 1.491 -6.677 1.00 52.28 100 HIS A C 1
ATOM 799 O O . HIS A 1 100 ? 24.367 1.173 -6.523 1.00 52.28 100 HIS A O 1
ATOM 805 N N . LYS A 1 101 ? 22.450 1.884 -5.625 1.00 54.41 101 LYS A N 1
ATOM 806 C CA . LYS A 1 101 ? 22.933 1.720 -4.233 1.00 54.41 101 LYS A CA 1
ATOM 807 C C . LYS A 1 101 ? 21.888 1.070 -3.329 1.00 54.41 101 LYS A C 1
ATOM 809 O O . LYS A 1 101 ? 20.778 1.584 -3.217 1.00 54.41 101 LYS A O 1
ATOM 814 N N . GLU A 1 102 ? 22.280 -0.003 -2.632 1.00 57.34 102 GLU A N 1
ATOM 815 C CA . GLU A 1 102 ? 21.481 -0.651 -1.571 1.00 57.34 102 GLU A CA 1
ATOM 816 C C . GLU A 1 102 ? 20.974 0.366 -0.545 1.00 57.34 102 GLU A C 1
ATOM 818 O O . GLU A 1 102 ? 19.792 0.327 -0.231 1.00 57.34 102 GLU A O 1
ATOM 823 N N . LYS A 1 103 ? 21.802 1.371 -0.205 1.00 60.28 103 LYS A N 1
ATOM 824 C CA . LYS A 1 103 ? 21.487 2.487 0.712 1.00 60.28 103 LYS A CA 1
ATOM 825 C C . LYS A 1 103 ? 20.117 3.144 0.491 1.00 60.28 103 LYS A C 1
ATOM 827 O O . LYS A 1 103 ? 19.543 3.669 1.439 1.00 60.28 103 LYS A O 1
ATOM 832 N N . SER A 1 104 ? 19.593 3.109 -0.735 1.00 77.75 104 SER A N 1
ATOM 833 C CA . SER A 1 104 ? 18.279 3.660 -1.076 1.00 77.75 104 SER A CA 1
ATOM 834 C C . SER A 1 104 ? 17.112 2.924 -0.400 1.00 77.75 104 SER A C 1
ATOM 836 O O . SER A 1 104 ? 16.127 3.562 -0.028 1.00 77.75 104 SER A O 1
ATOM 838 N N . LEU A 1 105 ? 17.208 1.606 -0.179 1.00 89.25 105 LEU A N 1
ATOM 839 C CA . LEU A 1 105 ? 16.141 0.837 0.464 1.00 89.25 105 LEU A CA 1
ATOM 840 C C . LEU A 1 105 ? 16.123 1.053 1.981 1.00 89.25 105 LEU A C 1
ATOM 842 O O . LEU A 1 105 ? 15.049 1.269 2.541 1.00 89.25 105 LEU A O 1
ATOM 846 N N . GLU A 1 106 ? 17.276 1.035 2.660 1.00 90.12 106 GLU A N 1
ATOM 847 C CA . GLU A 1 106 ? 17.311 1.308 4.104 1.00 90.12 106 GLU A CA 1
ATOM 848 C C . GLU A 1 106 ? 16.839 2.733 4.417 1.00 90.12 106 GLU A C 1
ATOM 850 O O . GLU A 1 106 ? 16.131 2.953 5.405 1.00 90.12 106 GLU A O 1
ATOM 855 N N . GLU A 1 107 ? 17.191 3.700 3.566 1.00 88.94 107 GLU A N 1
ATOM 856 C CA . GLU A 1 107 ? 16.704 5.076 3.665 1.00 88.94 107 GLU A CA 1
ATOM 857 C C . GLU A 1 107 ? 15.187 5.152 3.471 1.00 88.94 107 GLU A C 1
ATOM 859 O O . GLU A 1 107 ? 14.509 5.769 4.296 1.00 88.94 107 GLU A O 1
ATOM 864 N N . LEU A 1 108 ? 14.629 4.466 2.467 1.00 92.25 108 LEU A N 1
ATOM 865 C CA . LEU A 1 108 ? 13.178 4.388 2.267 1.00 92.25 108 LEU A CA 1
ATOM 866 C C . LEU A 1 108 ? 12.457 3.770 3.464 1.00 92.25 108 LEU A C 1
ATOM 868 O O . LEU A 1 108 ? 11.453 4.317 3.916 1.00 92.25 108 LEU A O 1
ATOM 872 N N . VAL A 1 109 ? 12.977 2.674 4.022 1.00 95.44 109 VAL A N 1
ATOM 873 C CA . VAL A 1 109 ? 12.422 2.057 5.237 1.00 95.44 109 VAL A CA 1
ATOM 874 C C . VAL A 1 109 ? 12.466 3.042 6.401 1.00 95.44 109 VAL A C 1
ATOM 876 O O . VAL A 1 109 ? 11.476 3.201 7.116 1.00 95.44 109 VAL A O 1
ATOM 879 N N . LYS A 1 110 ? 13.581 3.755 6.588 1.00 94.69 110 LYS A N 1
ATOM 880 C CA . LYS A 1 110 ? 13.712 4.766 7.644 1.00 94.69 110 LYS A CA 1
ATOM 881 C C . LYS A 1 110 ? 12.708 5.908 7.471 1.00 94.69 110 LYS A C 1
ATOM 883 O O . LYS A 1 110 ? 12.119 6.336 8.462 1.00 94.69 110 LYS A O 1
ATOM 888 N N . ILE A 1 111 ? 12.501 6.377 6.243 1.00 94.00 111 ILE A N 1
ATOM 889 C CA . ILE A 1 111 ? 11.521 7.417 5.922 1.00 94.00 111 ILE A CA 1
ATOM 890 C C . ILE A 1 111 ? 10.099 6.900 6.191 1.00 94.00 111 ILE A C 1
ATOM 892 O O . ILE A 1 111 ? 9.352 7.537 6.931 1.00 94.00 111 ILE A O 1
ATOM 896 N N . ALA A 1 112 ? 9.738 5.723 5.679 1.00 96.62 112 ALA A N 1
ATOM 897 C CA . ALA A 1 112 ? 8.399 5.149 5.820 1.00 96.62 112 ALA A CA 1
ATOM 898 C C . ALA A 1 112 ? 8.015 4.841 7.274 1.00 96.62 112 ALA A C 1
ATOM 900 O O . ALA A 1 112 ? 6.848 4.962 7.641 1.00 96.62 112 ALA A O 1
ATOM 901 N N . ARG A 1 113 ? 8.986 4.530 8.141 1.00 97.81 113 ARG A N 1
ATOM 902 C CA . ARG A 1 113 ? 8.747 4.411 9.590 1.00 97.81 113 ARG A CA 1
ATOM 903 C C . ARG A 1 113 ? 8.175 5.689 10.204 1.00 97.81 113 ARG A C 1
ATOM 905 O O . ARG A 1 113 ? 7.371 5.604 11.123 1.00 97.81 113 ARG A O 1
ATOM 912 N N . SER A 1 114 ? 8.551 6.865 9.696 1.00 97.31 114 SER A N 1
ATOM 913 C CA . SER A 1 114 ? 8.000 8.139 10.183 1.00 97.31 114 SER A CA 1
ATOM 914 C C . SER A 1 114 ? 6.538 8.368 9.780 1.00 97.31 114 SER A C 1
ATOM 916 O O . SER A 1 114 ? 5.905 9.282 10.293 1.00 97.31 114 SER A O 1
ATOM 918 N N . TRP A 1 115 ? 5.990 7.546 8.877 1.00 97.25 115 TRP A N 1
ATOM 919 C CA . TRP A 1 115 ? 4.629 7.685 8.354 1.00 97.25 115 TRP A CA 1
ATOM 920 C C . TRP A 1 115 ? 3.605 6.807 9.073 1.00 97.25 115 TRP A C 1
ATOM 922 O O . TRP A 1 115 ? 2.419 6.948 8.796 1.00 97.25 115 TRP A O 1
ATOM 932 N N . ILE A 1 116 ? 4.033 5.904 9.964 1.00 96.94 116 ILE A N 1
ATOM 933 C CA . ILE A 1 116 ? 3.174 4.865 10.557 1.00 96.94 116 ILE A CA 1
ATOM 934 C C . ILE A 1 116 ? 1.936 5.467 11.227 1.00 96.94 116 ILE A C 1
ATOM 936 O O . ILE A 1 116 ? 0.821 5.091 10.877 1.00 96.94 116 ILE A O 1
ATOM 940 N N . GLU A 1 117 ? 2.122 6.417 12.146 1.00 94.88 117 GLU A N 1
ATOM 941 C CA . GLU A 1 117 ? 1.016 7.018 12.905 1.00 94.88 117 GLU A CA 1
ATOM 942 C C . GLU A 1 117 ? 0.019 7.733 11.989 1.00 94.88 117 GLU A C 1
ATOM 944 O O . GLU A 1 117 ? -1.188 7.500 12.059 1.00 94.88 117 GLU A O 1
ATOM 949 N N . GLU A 1 118 ? 0.524 8.552 11.063 1.00 94.69 118 GLU A N 1
ATOM 950 C CA . GLU A 1 118 ? -0.300 9.273 10.093 1.00 94.69 118 GLU A CA 1
ATOM 951 C C . GLU A 1 118 ? -1.065 8.298 9.188 1.00 94.69 118 GLU A C 1
ATOM 953 O O . GLU A 1 118 ? -2.280 8.418 9.037 1.00 94.69 118 GLU A O 1
ATOM 958 N N . ALA A 1 119 ? -0.388 7.274 8.660 1.00 95.06 119 ALA A N 1
ATOM 959 C CA . ALA A 1 119 ? -0.988 6.265 7.796 1.00 95.06 119 ALA A CA 1
ATOM 960 C C . ALA A 1 119 ? -2.056 5.447 8.525 1.00 95.06 119 ALA A C 1
ATOM 962 O O . ALA A 1 119 ? -3.136 5.241 7.975 1.00 95.06 119 ALA A O 1
ATOM 963 N N . ARG A 1 120 ? -1.797 5.008 9.763 1.00 94.44 120 ARG A N 1
ATOM 964 C CA . ARG A 1 120 ? -2.784 4.296 10.589 1.00 94.44 120 ARG A CA 1
ATOM 965 C C . ARG A 1 120 ? -3.988 5.179 10.889 1.00 94.44 120 ARG A C 1
ATOM 967 O O . ARG A 1 120 ? -5.115 4.703 10.795 1.00 94.44 120 ARG A O 1
ATOM 974 N N . SER A 1 121 ? -3.766 6.466 11.161 1.00 91.62 121 SER A N 1
ATOM 975 C CA . SER A 1 121 ? -4.847 7.417 11.428 1.00 91.62 121 SER A CA 1
ATOM 976 C C . SER A 1 121 ? -5.792 7.601 10.239 1.00 91.62 121 SER A C 1
ATOM 978 O O . SER A 1 121 ? -6.935 8.011 10.435 1.00 91.62 121 SER A O 1
ATOM 980 N N . CYS A 1 122 ? -5.356 7.302 9.010 1.00 92.38 122 CYS A N 1
ATOM 981 C CA . CYS A 1 122 ? -6.202 7.375 7.824 1.00 92.38 122 CYS A CA 1
ATOM 982 C C . CYS A 1 122 ? -7.237 6.248 7.743 1.00 92.38 122 CYS A C 1
ATOM 984 O O . CYS A 1 122 ? -8.182 6.392 6.976 1.00 92.38 122 CYS A O 1
ATOM 986 N N . TYR A 1 123 ? -7.107 5.155 8.497 1.00 91.69 123 TYR A N 1
ATOM 987 C CA . TYR A 1 123 ? -8.084 4.062 8.500 1.00 91.69 123 TYR A CA 1
ATOM 988 C C . TYR A 1 123 ? -9.072 4.227 9.656 1.00 91.69 123 TYR A C 1
ATOM 990 O O . TYR A 1 123 ? -8.684 4.566 10.771 1.00 91.69 123 TYR A O 1
ATOM 998 N N . VAL A 1 124 ? -10.363 3.999 9.395 1.00 88.88 124 VAL A N 1
ATOM 999 C CA . VAL A 1 124 ? -11.392 4.045 10.454 1.00 88.88 124 VAL A CA 1
ATOM 1000 C C . VAL A 1 124 ? -11.283 2.854 11.390 1.00 88.88 124 VAL A C 1
ATOM 1002 O O . VAL A 1 124 ? -11.396 3.002 12.605 1.00 88.88 124 VAL A O 1
ATOM 1005 N N . ASP A 1 125 ? -11.082 1.675 10.811 1.00 87.06 125 ASP A N 1
ATOM 1006 C CA . ASP A 1 125 ? -10.913 0.450 11.572 1.00 87.06 125 ASP A CA 1
ATOM 1007 C C . ASP A 1 125 ? -9.445 0.278 11.977 1.00 87.06 125 ASP A C 1
ATOM 1009 O O . ASP A 1 125 ? -8.550 0.563 11.173 1.00 87.06 125 ASP A O 1
ATOM 1013 N N . PRO A 1 126 ? -9.178 -0.230 13.193 1.00 87.25 126 PRO A N 1
ATOM 1014 C CA . PRO A 1 126 ? -7.819 -0.504 13.628 1.00 87.25 126 PRO A CA 1
ATOM 1015 C C . PRO A 1 126 ? -7.150 -1.527 12.703 1.00 87.25 126 PRO A C 1
ATOM 1017 O O . PRO A 1 126 ? -7.761 -2.508 12.267 1.00 87.25 126 PRO A O 1
ATOM 1020 N N . ILE A 1 127 ? -5.870 -1.293 12.422 1.00 91.25 127 ILE A N 1
ATOM 1021 C CA . ILE A 1 127 ? -5.052 -2.173 11.590 1.00 91.25 127 ILE A CA 1
ATOM 1022 C C . ILE A 1 127 ? -4.291 -3.154 12.484 1.00 91.25 127 ILE A C 1
ATOM 1024 O O . ILE A 1 127 ? -3.323 -2.772 13.143 1.00 91.25 127 ILE A O 1
ATOM 1028 N N . ASP A 1 128 ? -4.725 -4.414 12.469 1.00 90.19 128 ASP A N 1
ATOM 1029 C CA . ASP A 1 128 ? -4.084 -5.540 13.159 1.00 90.19 128 ASP A CA 1
ATOM 1030 C C . ASP A 1 128 ? -2.894 -6.072 12.342 1.00 90.19 128 ASP A C 1
ATOM 1032 O O . ASP A 1 128 ? -2.950 -7.107 11.682 1.00 90.19 128 ASP A O 1
ATOM 1036 N N . MET A 1 129 ? -1.842 -5.262 12.288 1.00 93.25 129 MET A N 1
ATOM 1037 C CA . MET A 1 129 ? -0.580 -5.544 11.610 1.00 93.25 129 MET A CA 1
ATOM 1038 C C . MET A 1 129 ? 0.516 -4.857 12.411 1.00 93.25 129 MET A C 1
ATOM 1040 O O . MET A 1 129 ? 0.335 -3.699 12.800 1.00 93.25 129 MET A O 1
ATOM 1044 N N . ASP A 1 130 ? 1.632 -5.535 12.665 1.00 96.06 130 ASP A N 1
ATOM 1045 C CA . ASP A 1 130 ? 2.770 -4.898 13.325 1.00 96.06 130 ASP A CA 1
ATOM 1046 C C . ASP A 1 130 ? 3.417 -3.830 12.428 1.00 96.06 130 ASP A C 1
ATOM 1048 O O . ASP A 1 130 ? 3.180 -3.759 11.221 1.00 96.06 130 ASP A O 1
ATOM 1052 N N . ASP A 1 131 ? 4.226 -2.963 13.027 1.00 97.12 131 ASP A N 1
ATOM 1053 C CA . ASP A 1 131 ? 4.842 -1.842 12.318 1.00 97.12 131 ASP A CA 1
ATOM 1054 C C . ASP A 1 131 ? 5.826 -2.271 11.224 1.00 97.12 131 ASP A C 1
ATOM 1056 O O . ASP A 1 131 ? 5.989 -1.554 10.234 1.00 97.12 131 ASP A O 1
ATOM 1060 N N . TYR A 1 132 ? 6.475 -3.428 11.371 1.00 96.50 132 TYR A N 1
ATOM 1061 C CA . TYR A 1 132 ? 7.427 -3.926 10.384 1.00 96.50 132 TYR A CA 1
ATOM 1062 C C . TYR A 1 132 ? 6.700 -4.377 9.120 1.00 96.50 132 TYR A C 1
ATOM 1064 O O . TYR A 1 132 ? 7.076 -3.971 8.016 1.00 96.50 132 TYR A O 1
ATOM 1072 N N . GLU A 1 133 ? 5.637 -5.164 9.274 1.00 96.38 133 GLU A N 1
ATOM 1073 C CA . GLU A 1 133 ? 4.802 -5.571 8.148 1.00 96.38 133 GLU A CA 1
ATOM 1074 C C . GLU A 1 133 ? 4.037 -4.395 7.551 1.00 96.38 133 GLU A C 1
ATOM 1076 O O . GLU A 1 133 ? 3.935 -4.286 6.329 1.00 96.38 133 GLU A O 1
ATOM 1081 N N . PHE A 1 134 ? 3.597 -3.446 8.378 1.00 97.19 134 PHE A N 1
ATOM 1082 C CA . PHE A 1 134 ? 2.904 -2.260 7.892 1.00 97.19 134 PHE A CA 1
ATOM 1083 C C . PHE A 1 134 ? 3.808 -1.381 7.024 1.00 97.19 134 PHE A C 1
ATOM 1085 O O . PHE A 1 134 ? 3.408 -0.976 5.933 1.00 97.19 134 PHE A O 1
ATOM 1092 N N . VAL A 1 135 ? 5.057 -1.141 7.438 1.00 97.81 135 VAL A N 1
ATOM 1093 C CA . VAL A 1 135 ? 6.042 -0.411 6.620 1.00 97.81 135 VAL A CA 1
ATOM 1094 C C . VAL A 1 135 ? 6.367 -1.159 5.332 1.00 97.81 135 VAL A C 1
ATOM 1096 O O . VAL A 1 135 ? 6.424 -0.542 4.266 1.00 97.81 135 VAL A O 1
ATOM 1099 N N . LYS A 1 136 ? 6.553 -2.481 5.405 1.00 97.19 136 LYS A N 1
ATOM 1100 C CA . LYS A 1 136 ? 6.813 -3.309 4.223 1.00 97.19 136 LYS A CA 1
ATOM 1101 C C . LYS A 1 136 ? 5.669 -3.202 3.218 1.00 97.19 136 LYS A C 1
ATOM 1103 O O . LYS A 1 136 ? 5.923 -2.936 2.047 1.00 97.19 136 LYS A O 1
ATOM 1108 N N . MET A 1 137 ? 4.431 -3.341 3.685 1.00 97.44 137 MET A N 1
ATOM 1109 C CA . MET A 1 137 ? 3.226 -3.195 2.876 1.00 97.44 137 MET A CA 1
ATOM 1110 C C . MET A 1 137 ? 3.148 -1.798 2.249 1.00 97.44 137 MET A C 1
ATOM 1112 O O . MET A 1 137 ? 3.038 -1.700 1.030 1.00 97.44 137 MET A O 1
ATOM 1116 N N . MET A 1 138 ? 3.312 -0.722 3.032 1.00 97.50 138 MET A N 1
ATOM 1117 C CA . MET A 1 138 ? 3.271 0.654 2.513 1.00 97.50 138 MET A CA 1
ATOM 1118 C C . MET A 1 138 ? 4.283 0.884 1.384 1.00 97.50 138 MET A C 1
ATOM 1120 O O . MET A 1 138 ? 3.956 1.526 0.387 1.00 97.50 1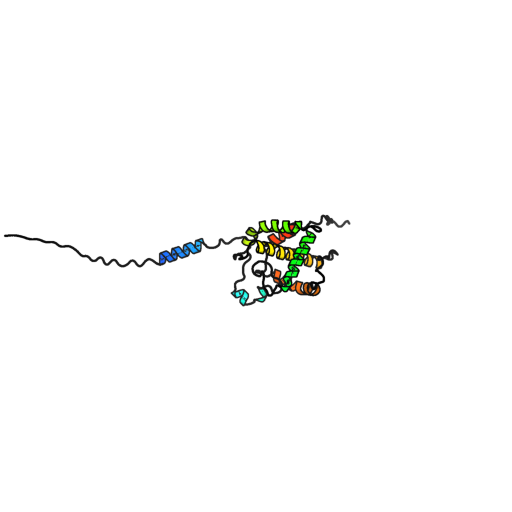38 MET A O 1
ATOM 1124 N N . LEU A 1 139 ? 5.506 0.368 1.530 1.00 97.12 139 LEU A N 1
ATOM 1125 C CA . LEU A 1 139 ? 6.556 0.538 0.528 1.00 97.12 139 LEU A CA 1
ATOM 1126 C C . LEU A 1 139 ? 6.324 -0.321 -0.715 1.00 97.12 139 LEU A C 1
ATOM 1128 O O . LEU A 1 139 ? 6.428 0.195 -1.825 1.00 97.12 139 LEU A O 1
ATOM 1132 N N . VAL A 1 140 ? 6.011 -1.607 -0.548 1.00 96.38 140 VAL A N 1
ATOM 1133 C CA . VAL A 1 140 ? 5.790 -2.530 -1.672 1.00 96.38 140 VAL A CA 1
ATOM 1134 C C . VAL A 1 140 ? 4.578 -2.091 -2.494 1.00 96.38 140 VAL A C 1
ATOM 1136 O O . VAL A 1 140 ? 4.684 -1.943 -3.712 1.00 96.38 140 VAL A O 1
ATOM 1139 N N . ASP A 1 141 ? 3.455 -1.817 -1.833 1.00 97.12 141 ASP A N 1
ATOM 1140 C CA . ASP A 1 141 ? 2.211 -1.423 -2.489 1.00 97.12 141 ASP A CA 1
ATOM 1141 C C . ASP A 1 141 ? 2.304 0.010 -3.039 1.00 97.12 141 ASP A C 1
ATOM 1143 O O . ASP A 1 141 ? 1.896 0.275 -4.170 1.00 97.12 141 ASP A O 1
ATOM 1147 N N . GLY A 1 142 ? 2.896 0.937 -2.279 1.00 97.06 142 GLY A N 1
ATOM 1148 C CA . GLY A 1 142 ? 3.029 2.336 -2.681 1.00 97.06 142 GLY A CA 1
ATOM 1149 C C . GLY A 1 142 ? 3.963 2.524 -3.874 1.00 97.06 142 GLY A C 1
ATOM 1150 O O . GLY A 1 142 ? 3.600 3.197 -4.839 1.00 97.06 142 GLY A O 1
ATOM 1151 N N . CYS A 1 143 ? 5.141 1.889 -3.858 1.00 94.62 143 CYS A N 1
ATOM 1152 C CA . CYS A 1 143 ? 6.077 1.959 -4.984 1.00 94.62 143 CYS A CA 1
ATOM 1153 C C . CYS A 1 143 ? 5.490 1.302 -6.234 1.00 94.62 143 CYS A C 1
ATOM 1155 O O . CYS A 1 143 ? 5.662 1.820 -7.337 1.00 94.62 143 CYS A O 1
ATOM 1157 N N . PHE A 1 144 ? 4.761 0.193 -6.067 1.00 94.25 144 PHE A N 1
ATOM 1158 C CA . PHE A 1 144 ? 4.025 -0.425 -7.162 1.00 94.25 144 PHE A CA 1
ATOM 1159 C C . PHE A 1 144 ? 3.027 0.542 -7.798 1.00 94.25 144 PHE A C 1
ATOM 1161 O O . PHE A 1 144 ? 3.051 0.703 -9.015 1.00 94.25 144 PHE A O 1
ATOM 1168 N N . ILE A 1 145 ? 2.184 1.207 -7.002 1.00 95.38 145 ILE A N 1
ATOM 1169 C CA . ILE A 1 145 ? 1.179 2.139 -7.528 1.00 95.38 145 ILE A CA 1
ATOM 1170 C C . ILE A 1 145 ? 1.839 3.301 -8.272 1.00 95.38 145 ILE A C 1
ATOM 1172 O O . ILE A 1 145 ? 1.408 3.644 -9.373 1.00 95.38 145 ILE A O 1
ATOM 1176 N N . VAL A 1 146 ? 2.897 3.890 -7.707 1.00 93.25 146 VAL A N 1
ATOM 1177 C CA . VAL A 1 146 ? 3.611 5.000 -8.353 1.00 93.25 146 VAL A CA 1
ATOM 1178 C C . VAL A 1 146 ? 4.191 4.562 -9.703 1.00 93.25 146 VAL A C 1
ATOM 1180 O O . VAL A 1 146 ? 3.953 5.223 -10.714 1.00 93.25 146 VAL A O 1
ATOM 1183 N N . GLU A 1 147 ? 4.886 3.422 -9.762 1.00 89.25 147 GLU A N 1
ATOM 1184 C CA . GLU A 1 147 ? 5.415 2.890 -11.027 1.00 89.25 147 GLU A CA 1
ATOM 1185 C C . GLU A 1 147 ? 4.311 2.497 -12.013 1.00 89.25 147 GLU A C 1
ATOM 1187 O O . GLU A 1 147 ? 4.459 2.703 -13.220 1.00 89.25 147 GLU A O 1
ATOM 1192 N N . PHE A 1 148 ? 3.194 1.959 -11.521 1.00 89.12 148 PHE A N 1
ATOM 1193 C CA . PHE A 1 148 ? 2.035 1.621 -12.339 1.00 89.12 148 PHE A CA 1
ATOM 1194 C C . PHE A 1 148 ? 1.430 2.873 -12.985 1.00 89.12 148 PHE A C 1
ATOM 1196 O O . PHE A 1 148 ? 1.158 2.873 -14.184 1.00 89.12 148 PHE A O 1
ATOM 1203 N N . PHE A 1 149 ? 1.283 3.974 -12.245 1.00 89.19 149 PHE A N 1
ATOM 1204 C CA . PHE A 1 149 ? 0.799 5.233 -12.813 1.00 89.19 149 PHE A CA 1
ATOM 1205 C C . PHE A 1 149 ? 1.776 5.845 -13.815 1.00 89.19 149 PHE A C 1
ATOM 1207 O O . PHE A 1 149 ? 1.336 6.306 -14.868 1.00 89.19 149 PHE A O 1
ATOM 1214 N N . ILE A 1 150 ? 3.086 5.790 -13.554 1.00 84.44 150 ILE A N 1
ATOM 1215 C CA . ILE A 1 150 ? 4.105 6.225 -14.522 1.00 84.44 150 ILE A CA 1
ATOM 1216 C C . ILE A 1 150 ? 4.004 5.402 -15.812 1.00 84.44 150 ILE A C 1
ATOM 1218 O O . ILE A 1 150 ? 4.012 5.968 -16.904 1.00 84.44 150 ILE A O 1
ATOM 1222 N N . LEU A 1 151 ? 3.857 4.078 -15.701 1.00 79.31 151 LEU A N 1
ATOM 1223 C CA . LEU A 1 151 ? 3.669 3.184 -16.844 1.00 79.31 151 LEU A CA 1
ATOM 1224 C C . LEU A 1 151 ? 2.436 3.557 -17.658 1.00 79.31 151 LEU A C 1
ATOM 1226 O O . LEU A 1 151 ? 2.543 3.759 -18.867 1.00 79.31 151 LEU A O 1
ATOM 1230 N N . VAL A 1 152 ? 1.279 3.631 -17.002 1.00 78.50 152 VAL A N 1
ATOM 1231 C CA . VAL A 1 152 ? 0.004 3.928 -17.656 1.00 78.50 152 VAL A CA 1
ATOM 1232 C C . VAL A 1 152 ? 0.089 5.292 -18.345 1.00 78.50 152 VAL A C 1
ATOM 1234 O O . VAL A 1 152 ? -0.210 5.387 -19.531 1.00 78.50 152 VAL A O 1
ATOM 1237 N N . TYR A 1 153 ? 0.603 6.322 -17.670 1.00 78.12 153 TYR A N 1
ATOM 1238 C CA . TYR A 1 153 ? 0.803 7.649 -18.259 1.00 78.12 153 TYR A CA 1
ATOM 1239 C C . TYR A 1 153 ? 1.768 7.638 -19.460 1.00 78.12 153 TYR A C 1
ATOM 1241 O O . TYR A 1 153 ? 1.497 8.261 -20.488 1.00 78.12 153 TYR A O 1
ATOM 1249 N N . SER A 1 154 ? 2.875 6.893 -19.370 1.00 70.44 154 SER A N 1
ATOM 1250 C CA . SER A 1 154 ? 3.856 6.777 -20.458 1.00 70.44 154 SER A CA 1
ATOM 1251 C C . SER A 1 154 ? 3.300 6.085 -21.708 1.00 70.44 154 SER A C 1
ATOM 1253 O O . SER A 1 154 ? 3.753 6.381 -22.805 1.00 70.44 154 SER A O 1
ATOM 1255 N N . GLN A 1 155 ? 2.311 5.192 -21.566 1.00 65.81 155 GLN A N 1
ATOM 1256 C CA . GLN A 1 155 ? 1.638 4.551 -22.703 1.00 65.81 155 GLN A CA 1
ATOM 1257 C C . GLN A 1 155 ? 0.692 5.517 -23.429 1.00 65.81 155 GLN A C 1
ATOM 1259 O O . GLN A 1 155 ? 0.501 5.400 -24.636 1.00 65.81 155 GLN A O 1
ATOM 1264 N N . TYR A 1 156 ? 0.115 6.483 -22.707 1.00 57.09 156 TYR A N 1
ATOM 1265 C CA . TYR A 1 156 ? -0.770 7.503 -23.278 1.00 57.09 156 TYR A CA 1
ATOM 1266 C C . TYR A 1 156 ? -0.022 8.686 -23.912 1.00 57.09 156 TYR A C 1
ATOM 1268 O O . TYR A 1 156 ? -0.628 9.470 -24.641 1.00 57.09 156 TYR A O 1
ATOM 1276 N N . THR A 1 157 ? 1.279 8.835 -23.656 1.00 49.97 157 THR A N 1
ATOM 1277 C CA . THR A 1 157 ? 2.108 9.927 -24.185 1.00 49.97 157 THR A CA 1
ATOM 1278 C C . THR A 1 157 ? 3.076 9.392 -25.245 1.00 49.97 157 THR A C 1
ATOM 1280 O O . THR A 1 157 ? 3.771 8.413 -25.020 1.00 49.97 157 THR A O 1
ATOM 1283 N N . THR A 1 158 ? 3.166 10.026 -26.421 1.00 47.38 158 THR A N 1
ATOM 1284 C CA . THR A 1 158 ? 4.036 9.612 -27.554 1.00 47.38 158 THR A CA 1
ATOM 1285 C C . THR A 1 158 ? 5.541 9.829 -27.313 1.00 47.38 158 THR A C 1
ATOM 1287 O O . THR A 1 158 ? 6.321 10.005 -28.248 1.00 47.38 158 THR A O 1
ATOM 1290 N N . SER A 1 159 ? 5.972 9.892 -26.057 1.00 47.41 159 SER A N 1
ATOM 1291 C CA . SER A 1 159 ? 7.373 10.035 -25.674 1.00 47.41 159 SER A CA 1
ATOM 1292 C C . SER A 1 159 ? 8.069 8.676 -25.715 1.00 47.41 159 SER A C 1
ATOM 1294 O O . SER A 1 159 ? 7.705 7.774 -24.970 1.00 47.41 159 SER A O 1
ATOM 1296 N N . ASN A 1 160 ? 9.129 8.568 -26.524 1.00 45.44 160 ASN A N 1
ATOM 1297 C CA . ASN A 1 160 ? 10.004 7.391 -26.677 1.00 45.44 160 ASN A CA 1
ATOM 1298 C C . ASN A 1 160 ? 10.707 6.908 -25.381 1.00 45.44 160 ASN A C 1
ATOM 1300 O O . ASN A 1 160 ? 11.528 5.993 -25.436 1.00 45.44 160 ASN A O 1
ATOM 1304 N N . ASP A 1 161 ? 10.380 7.467 -24.215 1.00 48.41 161 ASP A N 1
ATOM 1305 C CA . ASP A 1 161 ? 10.833 7.023 -22.892 1.00 48.41 161 ASP A CA 1
ATOM 1306 C C . ASP A 1 161 ? 9.962 5.884 -22.328 1.00 48.41 161 ASP A C 1
ATOM 1308 O O . ASP A 1 161 ? 9.773 5.756 -21.120 1.00 48.41 161 ASP A O 1
ATOM 1312 N N . HIS A 1 162 ? 9.462 4.999 -23.201 1.00 47.16 162 HIS A N 1
ATOM 1313 C CA . HIS A 1 162 ? 8.711 3.776 -22.873 1.00 47.16 162 HIS A CA 1
ATOM 1314 C C . HIS A 1 162 ? 9.553 2.707 -22.150 1.00 47.16 162 HIS A C 1
ATOM 1316 O O . HIS A 1 162 ? 9.419 1.506 -22.384 1.00 47.16 162 HIS A O 1
ATOM 1322 N N . LYS A 1 163 ? 10.460 3.109 -21.263 1.00 50.81 163 LYS A N 1
ATOM 1323 C CA . LYS A 1 163 ? 11.203 2.189 -20.415 1.00 50.81 163 LYS A CA 1
ATOM 1324 C C . LYS A 1 163 ? 10.418 2.012 -19.128 1.00 50.81 163 LYS A C 1
ATOM 1326 O O . LYS A 1 163 ? 10.757 2.582 -18.092 1.00 50.81 163 LYS A O 1
ATOM 1331 N N . PHE A 1 164 ? 9.398 1.155 -19.170 1.00 48.38 164 PHE A N 1
ATOM 1332 C CA . PHE A 1 164 ? 9.140 0.383 -17.961 1.00 48.38 164 PHE A CA 1
ATOM 1333 C C . PHE A 1 164 ? 10.453 -0.333 -17.634 1.00 48.38 164 PHE A C 1
ATOM 1335 O O . PHE A 1 164 ? 11.032 -0.951 -18.538 1.00 48.38 164 PHE A O 1
ATOM 1342 N N . PRO A 1 165 ? 10.996 -0.228 -16.414 1.00 51.66 165 PRO A N 1
ATOM 1343 C CA . PRO A 1 165 ? 12.231 -0.922 -16.128 1.00 51.66 165 PRO A CA 1
ATOM 1344 C C . PRO A 1 165 ? 11.921 -2.415 -16.199 1.00 51.66 165 PRO A C 1
ATOM 1346 O O . PRO A 1 165 ? 11.088 -2.915 -15.442 1.00 51.66 165 PRO A O 1
ATOM 1349 N N . GLN A 1 166 ? 12.544 -3.050 -17.196 1.00 53.19 166 GLN A N 1
ATOM 1350 C CA . GLN A 1 166 ? 12.560 -4.473 -17.527 1.00 53.19 166 GLN A CA 1
ATOM 1351 C C . GLN A 1 166 ? 11.780 -5.303 -16.502 1.00 53.19 166 GLN A C 1
ATOM 1353 O O . GLN A 1 166 ? 12.307 -5.617 -15.425 1.00 53.19 166 GLN A O 1
ATOM 1358 N N . ILE A 1 167 ? 10.512 -5.617 -16.812 1.00 54.06 167 ILE A N 1
ATOM 1359 C CA . ILE A 1 167 ? 9.896 -6.798 -16.203 1.00 54.06 167 ILE A CA 1
ATOM 1360 C C . ILE A 1 167 ? 10.863 -7.922 -16.542 1.00 54.06 167 ILE A C 1
ATOM 1362 O O . ILE A 1 167 ? 11.228 -8.072 -17.710 1.00 54.06 167 ILE A O 1
ATOM 1366 N N . ASP A 1 168 ? 11.372 -8.602 -15.515 1.00 53.69 168 ASP A N 1
ATOM 1367 C CA . ASP A 1 168 ? 12.252 -9.747 -15.718 1.00 53.69 168 ASP A CA 1
ATOM 1368 C C . ASP A 1 168 ? 11.572 -10.661 -16.751 1.00 53.69 168 ASP A C 1
ATOM 1370 O O . ASP A 1 168 ? 10.392 -10.962 -16.559 1.00 53.69 168 ASP A O 1
ATOM 1374 N N . PRO A 1 169 ? 12.229 -11.047 -17.859 1.00 50.97 169 PRO A N 1
ATOM 1375 C CA . PRO A 1 169 ? 11.596 -11.832 -18.919 1.00 50.97 169 PRO A CA 1
ATOM 1376 C C . PRO A 1 169 ? 10.931 -13.128 -18.421 1.00 50.97 169 PRO A C 1
ATOM 1378 O O . PRO A 1 169 ? 10.073 -13.674 -19.112 1.00 50.97 169 PRO A O 1
ATOM 1381 N N . ASN A 1 170 ? 11.272 -13.589 -17.212 1.00 52.72 170 ASN A N 1
ATOM 1382 C CA . ASN A 1 170 ? 10.639 -14.727 -16.546 1.00 52.72 170 ASN A CA 1
ATOM 1383 C C . ASN A 1 170 ? 9.263 -14.430 -15.915 1.00 52.72 170 ASN A C 1
ATOM 1385 O O . ASN A 1 170 ? 8.510 -15.362 -15.636 1.00 52.72 170 ASN A O 1
ATOM 1389 N N . ALA A 1 171 ? 8.905 -13.165 -15.684 1.00 53.72 171 ALA A N 1
ATOM 1390 C CA . ALA A 1 171 ? 7.568 -12.757 -15.266 1.00 53.72 171 ALA A CA 1
ATOM 1391 C C . ALA A 1 171 ? 6.774 -12.387 -16.522 1.00 53.72 171 ALA A C 1
ATOM 1393 O O . ALA A 1 171 ? 7.109 -11.426 -17.209 1.00 53.72 171 ALA A O 1
ATOM 1394 N N . GLY A 1 172 ? 5.756 -13.183 -16.857 1.00 64.94 172 GLY A N 1
ATOM 1395 C CA . GLY A 1 172 ? 5.025 -13.106 -18.123 1.00 64.94 172 GLY A CA 1
ATOM 1396 C C . GLY A 1 172 ? 4.517 -11.701 -18.462 1.00 64.94 172 GLY A C 1
ATOM 1397 O O . GLY A 1 172 ? 3.399 -11.342 -18.112 1.00 64.94 172 GLY A O 1
ATOM 1398 N N . LEU A 1 173 ? 5.313 -10.928 -19.205 1.00 67.94 173 LEU A N 1
ATOM 1399 C CA . LEU A 1 173 ? 5.020 -9.550 -19.610 1.00 67.94 173 LEU A CA 1
ATOM 1400 C C . LEU A 1 173 ? 3.654 -9.433 -20.300 1.00 67.94 173 LEU A C 1
ATOM 1402 O O . LEU A 1 173 ? 2.902 -8.506 -20.021 1.00 67.94 173 LEU A O 1
ATOM 1406 N N . LEU A 1 174 ? 3.318 -10.406 -21.150 1.00 68.06 174 LEU A N 1
ATOM 1407 C CA . LEU A 1 174 ? 2.024 -10.480 -21.834 1.00 68.06 174 LEU A CA 1
ATOM 1408 C C . LEU A 1 174 ? 0.863 -10.699 -20.859 1.00 68.06 174 LEU A C 1
ATOM 1410 O O . LEU A 1 174 ? -0.188 -10.083 -21.007 1.00 68.06 174 LEU A O 1
ATOM 1414 N N . PHE A 1 175 ? 1.060 -11.547 -19.847 1.00 71.56 175 PHE A N 1
ATOM 1415 C CA . PHE A 1 175 ? 0.072 -11.746 -18.791 1.00 71.56 175 PHE A CA 1
ATOM 1416 C C . PHE A 1 175 ? -0.115 -10.453 -17.996 1.00 71.56 175 PHE A C 1
ATOM 1418 O O . PHE A 1 175 ? -1.245 -10.012 -17.821 1.00 71.56 175 PHE A O 1
ATOM 1425 N N . TYR A 1 176 ? 0.984 -9.803 -17.602 1.00 73.75 176 TYR A N 1
ATOM 1426 C CA . TYR A 1 176 ? 0.947 -8.536 -16.874 1.00 73.75 176 TYR A CA 1
ATOM 1427 C C . TYR A 1 176 ? 0.228 -7.432 -17.659 1.00 73.75 176 TYR A C 1
ATOM 1429 O O . TYR A 1 176 ? -0.643 -6.766 -17.112 1.00 73.75 176 TYR A O 1
ATOM 1437 N N . GLN A 1 177 ? 0.538 -7.273 -18.951 1.00 75.19 177 GLN A N 1
ATOM 1438 C CA . GLN A 1 177 ? -0.147 -6.325 -19.834 1.00 75.19 177 GLN A CA 1
ATOM 1439 C C . GLN A 1 177 ? -1.641 -6.638 -19.971 1.00 75.19 177 GLN A C 1
ATOM 1441 O O . GLN A 1 177 ? -2.458 -5.719 -19.939 1.00 75.19 177 GLN A O 1
ATOM 1446 N N . GLY A 1 178 ? -2.001 -7.920 -20.077 1.00 78.94 178 GLY A N 1
ATOM 1447 C CA . GLY A 1 1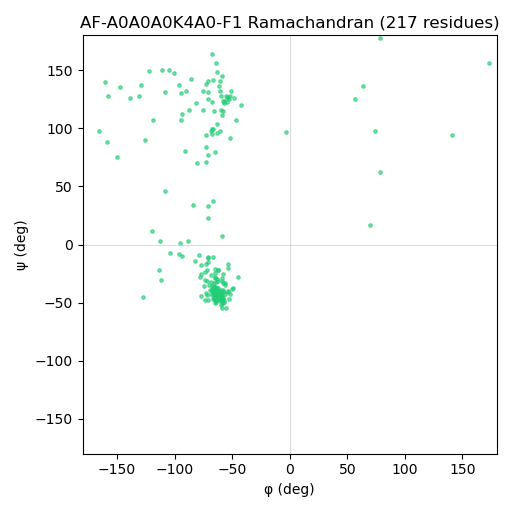78 ? -3.390 -8.362 -20.181 1.00 78.94 178 GLY A CA 1
ATOM 1448 C C . GLY A 1 178 ? -4.242 -8.023 -18.956 1.00 78.94 178 GLY A C 1
ATOM 1449 O O . GLY A 1 178 ? -5.425 -7.746 -19.115 1.00 78.94 178 GLY A O 1
ATOM 1450 N N . ILE A 1 179 ? -3.643 -7.982 -17.760 1.00 84.56 179 ILE A N 1
ATOM 1451 C CA . ILE A 1 179 ? -4.350 -7.703 -16.498 1.00 84.56 179 ILE A CA 1
ATOM 1452 C C . ILE A 1 179 ? -4.289 -6.229 -16.057 1.00 84.56 179 ILE A C 1
ATOM 1454 O O . ILE A 1 179 ? -4.831 -5.888 -15.007 1.00 84.56 179 ILE A O 1
ATOM 1458 N N . ILE A 1 180 ? -3.650 -5.330 -16.826 1.00 84.19 180 ILE A N 1
ATOM 1459 C CA . ILE A 1 180 ? -3.600 -3.883 -16.516 1.00 84.19 180 ILE A CA 1
ATOM 1460 C C . ILE A 1 180 ? -4.997 -3.279 -16.288 1.00 84.19 180 ILE A C 1
ATOM 1462 O O . ILE A 1 180 ? -5.157 -2.566 -15.291 1.00 84.19 180 ILE A O 1
ATOM 1466 N N . PRO A 1 181 ? -6.009 -3.539 -17.142 1.00 86.56 181 PRO A N 1
ATOM 1467 C CA . PRO A 1 181 ? -7.348 -2.994 -16.931 1.00 86.56 181 PRO A CA 1
ATOM 1468 C C . PRO A 1 181 ? -7.963 -3.444 -15.601 1.00 86.56 181 PRO A C 1
ATOM 1470 O O . PRO A 1 181 ? -8.525 -2.629 -14.873 1.00 86.56 181 PRO A O 1
ATOM 1473 N N . ASP A 1 182 ? -7.807 -4.720 -15.246 1.00 88.94 182 ASP A N 1
ATOM 1474 C CA . ASP A 1 182 ? -8.352 -5.278 -14.006 1.00 88.94 182 ASP A CA 1
ATOM 1475 C C . ASP A 1 182 ? -7.636 -4.735 -12.764 1.00 88.94 182 ASP A C 1
ATOM 1477 O O . ASP A 1 182 ? -8.285 -4.394 -11.773 1.00 88.94 182 ASP A O 1
ATOM 1481 N N . MET A 1 183 ? -6.308 -4.567 -12.833 1.00 89.69 183 MET A N 1
ATOM 1482 C CA . MET A 1 183 ? -5.542 -3.901 -11.775 1.00 89.69 183 MET A CA 1
ATOM 1483 C C . MET A 1 183 ? -6.032 -2.467 -11.559 1.00 89.69 183 MET A C 1
ATOM 1485 O O . MET A 1 183 ? -6.203 -2.050 -10.417 1.00 89.69 183 MET A O 1
ATOM 1489 N N . TYR A 1 184 ? -6.319 -1.722 -12.632 1.00 88.62 184 TYR A N 1
ATOM 1490 C CA . TYR A 1 184 ? -6.866 -0.369 -12.519 1.00 88.62 184 TYR A CA 1
ATOM 1491 C C . TYR A 1 184 ? -8.211 -0.353 -11.774 1.00 88.62 184 TYR A C 1
ATOM 1493 O O . TYR A 1 184 ? -8.411 0.481 -10.894 1.00 88.62 184 TYR A O 1
ATOM 1501 N N . PHE A 1 185 ? -9.117 -1.296 -12.061 1.00 90.94 185 PHE A N 1
ATOM 1502 C CA . PHE A 1 185 ? -10.387 -1.407 -11.333 1.00 90.94 185 PHE A CA 1
ATOM 1503 C C . PHE A 1 185 ? -10.203 -1.768 -9.859 1.00 90.94 185 PHE A C 1
ATOM 1505 O O . PHE A 1 185 ? -10.937 -1.262 -9.010 1.00 90.94 185 PHE A O 1
ATOM 1512 N N . ASP A 1 186 ? -9.229 -2.616 -9.539 1.00 93.50 186 ASP A N 1
ATOM 1513 C CA . ASP A 1 186 ? -8.903 -2.942 -8.154 1.00 93.50 186 ASP A CA 1
ATOM 1514 C C . ASP A 1 186 ? -8.353 -1.737 -7.387 1.00 93.50 186 ASP A C 1
ATOM 1516 O O . ASP A 1 186 ? -8.713 -1.552 -6.225 1.00 93.50 186 ASP A O 1
ATOM 1520 N N . LEU A 1 187 ? -7.561 -0.873 -8.030 1.00 92.69 187 LEU A N 1
ATOM 1521 C CA . LEU A 1 187 ? -7.067 0.376 -7.436 1.00 92.69 187 LEU A CA 1
ATOM 1522 C C . LEU A 1 187 ? -8.168 1.412 -7.167 1.00 92.69 187 LEU A C 1
ATOM 1524 O O . LEU A 1 187 ? -7.903 2.399 -6.489 1.00 92.69 187 LEU A O 1
ATOM 1528 N N . LEU A 1 188 ? -9.394 1.219 -7.663 1.00 91.19 188 LEU A N 1
ATOM 1529 C CA . LEU A 1 188 ? -10.541 2.088 -7.365 1.00 91.19 188 LEU A CA 1
ATOM 1530 C C . LEU A 1 188 ? -11.382 1.590 -6.180 1.00 91.19 188 LEU A C 1
ATOM 1532 O O . LEU A 1 188 ? -12.288 2.291 -5.724 1.00 91.19 188 LEU A O 1
ATOM 1536 N N . LYS A 1 189 ? -11.134 0.371 -5.688 1.00 92.06 189 LYS A N 1
ATOM 1537 C CA . LYS A 1 189 ? -11.943 -0.231 -4.621 1.00 92.06 189 LYS A CA 1
ATOM 1538 C C . LYS A 1 189 ? -11.598 0.393 -3.280 1.00 92.06 189 LYS A C 1
ATOM 1540 O O . LYS A 1 189 ? -10.430 0.470 -2.915 1.00 92.06 189 LYS A O 1
ATOM 1545 N N . LEU A 1 190 ? -12.627 0.782 -2.526 1.00 88.94 190 LEU A N 1
ATOM 1546 C CA . LEU A 1 190 ? -12.489 1.515 -1.264 1.00 88.94 190 LEU A CA 1
ATOM 1547 C C . LEU A 1 190 ? -11.626 0.783 -0.225 1.00 88.94 190 LEU A C 1
ATOM 1549 O O . LEU A 1 190 ? -10.819 1.414 0.448 1.00 88.94 190 LEU A O 1
ATOM 1553 N N . GLU A 1 191 ? -11.779 -0.539 -0.109 1.00 90.50 191 GLU A N 1
ATOM 1554 C CA . GLU A 1 191 ? -11.000 -1.349 0.838 1.00 90.50 191 GLU A CA 1
ATOM 1555 C C . GLU A 1 191 ? -9.573 -1.651 0.345 1.00 90.50 191 GLU A C 1
ATOM 1557 O O . GLU A 1 191 ? -8.752 -2.161 1.099 1.00 90.50 191 GLU A O 1
ATOM 1562 N N . ASN A 1 192 ? -9.259 -1.322 -0.908 1.00 93.88 192 ASN A N 1
ATOM 1563 C CA . ASN A 1 192 ? -8.006 -1.661 -1.574 1.00 93.88 192 ASN A CA 1
ATOM 1564 C C . ASN A 1 192 ? -7.116 -0.423 -1.768 1.00 93.88 192 ASN A C 1
ATOM 1566 O O . ASN A 1 192 ? -6.640 -0.153 -2.871 1.00 93.88 192 ASN A O 1
ATOM 1570 N N . GLN A 1 193 ? -6.977 0.387 -0.716 1.00 93.56 193 GLN A N 1
ATOM 1571 C CA . GLN A 1 193 ? -6.354 1.710 -0.781 1.00 93.56 193 GLN A CA 1
ATOM 1572 C C . GLN A 1 193 ? -5.164 1.846 0.163 1.00 93.56 193 GLN A C 1
ATOM 1574 O O . GLN A 1 193 ? -5.148 1.301 1.266 1.00 93.56 193 GLN A O 1
ATOM 1579 N N . LEU A 1 194 ? -4.219 2.685 -0.260 1.00 95.06 194 LEU A N 1
ATOM 1580 C CA . LEU A 1 194 ? -3.249 3.336 0.610 1.00 95.06 194 LEU A CA 1
ATOM 1581 C C . LEU A 1 194 ? -3.626 4.813 0.795 1.00 95.06 194 LEU A C 1
ATOM 1583 O O . LEU A 1 194 ? -4.162 5.429 -0.129 1.00 95.06 194 LEU A O 1
ATOM 1587 N N . PRO A 1 195 ? -3.292 5.423 1.944 1.00 94.81 195 PRO A N 1
ATOM 1588 C CA . PRO A 1 195 ? -3.368 6.864 2.115 1.00 94.81 195 PRO A CA 1
ATOM 1589 C C . PRO A 1 195 ? -2.621 7.605 1.002 1.00 94.81 195 PRO A C 1
ATOM 1591 O O . PRO A 1 195 ? -1.440 7.352 0.758 1.00 94.81 195 PRO A O 1
ATOM 1594 N N . PHE A 1 196 ? -3.293 8.555 0.348 1.00 94.00 196 PHE A N 1
ATOM 1595 C CA . PHE A 1 196 ? -2.745 9.264 -0.814 1.00 94.00 196 PHE A CA 1
ATOM 1596 C C . PHE A 1 196 ? -1.404 9.959 -0.527 1.00 94.00 196 PHE A C 1
ATOM 1598 O O . PHE A 1 196 ? -0.521 9.970 -1.383 1.00 94.00 196 PHE A O 1
ATOM 1605 N N . PHE A 1 197 ? -1.216 10.480 0.692 1.00 95.50 197 PHE A N 1
ATOM 1606 C CA . PHE A 1 197 ? 0.027 11.152 1.079 1.00 95.50 197 PHE A CA 1
ATOM 1607 C C . PHE A 1 197 ? 1.258 10.238 0.950 1.00 95.50 197 PHE A C 1
ATOM 1609 O O . PHE A 1 197 ? 2.352 10.732 0.698 1.00 95.50 197 PHE A O 1
ATOM 1616 N N . ILE A 1 198 ? 1.099 8.915 1.093 1.00 96.88 198 ILE A N 1
ATOM 1617 C CA . ILE A 1 198 ? 2.192 7.951 0.908 1.00 96.88 198 ILE A CA 1
ATOM 1618 C C . ILE A 1 198 ? 2.651 7.984 -0.547 1.00 96.88 198 ILE A C 1
ATOM 1620 O O . ILE A 1 198 ? 3.843 8.110 -0.813 1.00 96.88 198 ILE A O 1
ATOM 1624 N N . LEU A 1 199 ? 1.706 7.925 -1.490 1.00 96.25 199 LEU A N 1
ATOM 1625 C CA . LEU A 1 199 ? 1.998 7.980 -2.924 1.00 96.25 199 LEU A CA 1
ATOM 1626 C C . LEU A 1 199 ? 2.644 9.313 -3.298 1.00 96.25 199 LEU A C 1
ATOM 1628 O O . LEU A 1 199 ? 3.621 9.334 -4.042 1.00 96.25 199 LEU A O 1
ATOM 1632 N N . GLN A 1 200 ? 2.133 10.412 -2.738 1.00 94.62 200 GLN A N 1
ATOM 1633 C CA . GLN A 1 200 ? 2.703 11.740 -2.933 1.00 94.62 200 GLN A CA 1
ATOM 1634 C C . GLN A 1 200 ? 4.156 11.803 -2.443 1.00 94.62 200 GLN A C 1
ATOM 1636 O O . GLN A 1 200 ? 5.035 12.188 -3.209 1.00 94.62 200 GLN A O 1
ATOM 1641 N N . ARG A 1 201 ? 4.427 11.383 -1.201 1.00 95.50 201 ARG A N 1
ATOM 1642 C CA . ARG A 1 201 ? 5.783 11.405 -0.634 1.00 95.50 201 ARG A CA 1
ATOM 1643 C C . ARG A 1 201 ? 6.734 10.506 -1.413 1.00 95.50 201 ARG A C 1
ATOM 1645 O O . ARG A 1 201 ? 7.850 10.918 -1.691 1.00 95.50 201 ARG A O 1
ATOM 1652 N N . LEU A 1 202 ? 6.299 9.308 -1.805 1.00 94.88 202 LEU A N 1
ATOM 1653 C CA . LEU A 1 202 ? 7.098 8.417 -2.651 1.00 94.88 202 LEU A CA 1
ATOM 1654 C C . LEU A 1 202 ? 7.431 9.068 -3.998 1.00 94.88 202 LEU A C 1
ATOM 1656 O O . LEU A 1 202 ? 8.578 9.029 -4.429 1.00 94.88 202 LEU A O 1
ATOM 1660 N N . PHE A 1 203 ? 6.457 9.702 -4.647 1.00 91.12 203 PHE A N 1
ATOM 1661 C CA . PHE A 1 203 ? 6.689 10.398 -5.909 1.00 91.12 203 PHE A CA 1
ATOM 1662 C C . PHE A 1 203 ? 7.646 11.591 -5.752 1.00 91.12 203 PHE A C 1
ATOM 1664 O O . PHE A 1 203 ? 8.521 11.792 -6.588 1.00 91.12 203 PHE A O 1
ATOM 1671 N N . GLU A 1 204 ? 7.536 12.353 -4.663 1.00 90.69 204 GLU A N 1
ATOM 1672 C CA . GLU A 1 204 ? 8.419 13.488 -4.356 1.00 90.69 204 GLU A CA 1
ATOM 1673 C C . GLU A 1 204 ? 9.879 13.084 -4.100 1.00 90.69 204 GLU A C 1
ATOM 1675 O O . GLU A 1 204 ? 10.773 13.909 -4.295 1.00 90.69 204 GLU A O 1
ATOM 1680 N N . LEU A 1 205 ? 10.129 11.834 -3.692 1.00 89.88 205 LEU A N 1
ATOM 1681 C CA . LEU A 1 205 ? 11.484 11.293 -3.543 1.00 89.88 205 LEU A CA 1
ATOM 1682 C C . LEU A 1 205 ? 12.166 11.031 -4.889 1.00 89.88 205 LEU A C 1
ATOM 1684 O O . LEU A 1 205 ? 13.393 10.960 -4.936 1.00 89.88 205 LEU A O 1
ATOM 1688 N N . MET A 1 206 ? 11.408 10.871 -5.978 1.00 84.88 206 MET A N 1
ATOM 1689 C CA . MET A 1 206 ? 12.003 10.615 -7.286 1.00 84.88 206 MET A CA 1
ATOM 1690 C C . MET A 1 206 ? 12.80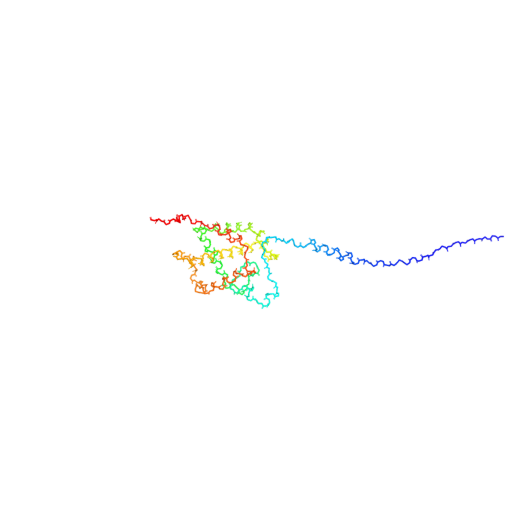8 11.830 -7.774 1.00 84.88 206 MET A C 1
ATOM 1692 O O . MET A 1 206 ? 12.368 12.975 -7.610 1.00 84.88 206 MET A O 1
ATOM 1696 N N . PRO A 1 207 ? 13.961 11.615 -8.435 1.00 78.50 207 PRO A N 1
ATOM 1697 C CA . PRO A 1 207 ? 14.711 12.701 -9.045 1.00 78.50 207 PRO A CA 1
ATOM 1698 C C . PRO A 1 207 ? 13.836 13.452 -10.049 1.00 78.50 207 PRO A C 1
ATOM 1700 O O . PRO A 1 207 ? 13.306 12.869 -10.995 1.00 78.50 207 PRO A O 1
ATOM 1703 N N . LYS A 1 208 ? 13.694 14.766 -9.864 1.00 71.69 208 LYS A N 1
ATOM 1704 C CA . LYS A 1 208 ? 13.042 15.617 -10.861 1.00 71.69 208 LYS A CA 1
ATOM 1705 C C . LYS A 1 208 ? 13.971 15.721 -12.062 1.00 71.69 208 LYS A C 1
ATOM 1707 O O . LYS A 1 208 ? 15.127 16.119 -11.911 1.00 71.69 208 LYS A O 1
ATOM 1712 N N . GLU A 1 209 ? 13.483 15.388 -13.253 1.00 59.88 209 GLU A N 1
ATOM 1713 C CA . GLU A 1 209 ? 14.217 15.710 -14.472 1.00 59.88 209 GLU A CA 1
ATOM 1714 C C . GLU A 1 209 ? 14.427 17.228 -14.524 1.00 59.88 209 GLU A C 1
ATOM 1716 O O . GLU A 1 209 ? 13.477 18.003 -14.641 1.00 59.88 209 GLU A O 1
ATOM 1721 N N . ASN A 1 210 ? 15.683 17.669 -14.444 1.00 43.22 210 ASN A N 1
ATOM 1722 C CA . ASN A 1 210 ? 16.056 19.038 -14.776 1.00 43.22 210 ASN A CA 1
ATOM 1723 C C . ASN A 1 210 ? 15.933 19.209 -16.294 1.00 43.22 210 ASN A C 1
ATOM 1725 O O . ASN A 1 210 ? 16.931 19.185 -17.008 1.00 43.22 210 ASN A O 1
ATOM 1729 N N . ASN A 1 211 ? 14.712 19.348 -16.802 1.00 40.50 211 ASN A N 1
ATOM 1730 C CA . ASN A 1 211 ? 14.481 19.671 -18.201 1.00 40.50 211 ASN A CA 1
ATOM 1731 C C . ASN A 1 211 ? 13.582 20.908 -18.297 1.00 40.50 211 ASN A C 1
ATOM 1733 O O . ASN A 1 211 ? 12.357 20.784 -18.359 1.00 40.50 211 ASN A O 1
ATOM 1737 N N . PRO A 1 212 ? 14.156 22.126 -18.339 1.00 40.00 212 PRO A N 1
ATOM 1738 C CA . PRO A 1 212 ? 13.426 23.297 -18.788 1.00 40.00 212 PRO A CA 1
ATOM 1739 C C . PRO A 1 212 ? 13.262 23.192 -20.310 1.00 40.00 212 PRO A C 1
ATOM 1741 O O . PRO A 1 212 ? 13.891 23.921 -21.074 1.00 40.00 212 PRO A O 1
ATOM 1744 N N . LYS A 1 213 ? 12.422 22.266 -20.785 1.00 40.44 213 LYS A N 1
ATOM 1745 C CA . LYS A 1 213 ? 11.890 22.374 -22.142 1.00 40.44 213 LYS A CA 1
ATOM 1746 C C . LYS A 1 213 ? 10.876 23.506 -22.097 1.00 40.44 213 LYS A C 1
ATOM 1748 O O . LYS A 1 213 ? 9.741 23.330 -21.666 1.00 40.44 213 LYS A O 1
ATOM 1753 N N . SER A 1 214 ? 11.357 24.694 -22.449 1.00 38.72 214 SER A N 1
ATOM 1754 C CA . SER A 1 214 ? 10.569 25.908 -22.602 1.00 38.72 214 SER A CA 1
ATOM 1755 C C . SER A 1 214 ? 9.259 25.601 -23.327 1.00 38.72 214 SER A C 1
ATOM 1757 O O . SER A 1 214 ? 9.276 25.182 -24.484 1.00 38.72 214 SER A O 1
ATOM 1759 N N . LEU A 1 215 ? 8.137 25.871 -22.664 1.00 42.34 215 LEU A N 1
ATOM 1760 C CA . LEU A 1 215 ? 6.783 25.874 -23.226 1.00 42.34 215 LEU A CA 1
ATOM 1761 C C . LEU A 1 215 ? 6.547 27.063 -24.179 1.00 42.34 215 LEU A C 1
ATOM 1763 O O . LEU A 1 215 ? 5.449 27.600 -24.247 1.00 42.34 215 LEU A O 1
ATOM 1767 N N . ILE A 1 216 ? 7.575 27.508 -24.902 1.00 38.28 216 ILE A N 1
ATOM 1768 C CA . ILE A 1 216 ? 7.464 28.626 -25.836 1.00 38.28 216 ILE A CA 1
ATOM 1769 C C . ILE A 1 216 ? 7.801 28.093 -27.229 1.00 38.28 216 ILE A C 1
ATOM 1771 O O . ILE A 1 216 ? 8.971 27.796 -27.493 1.00 38.28 216 ILE A O 1
ATOM 1775 N N . PRO A 1 217 ? 6.803 27.944 -28.118 1.00 36.69 217 PRO A N 1
ATOM 1776 C CA . PRO A 1 217 ? 7.057 27.795 -29.541 1.00 36.69 217 PRO A CA 1
ATOM 1777 C C . PRO A 1 217 ? 7.833 29.030 -30.002 1.00 36.69 217 PRO A C 1
ATOM 1779 O O . PRO A 1 217 ? 7.399 30.156 -29.768 1.00 36.69 217 PRO A O 1
ATOM 1782 N N . ARG A 1 218 ? 9.008 28.834 -30.602 1.00 39.59 218 ARG A N 1
ATOM 1783 C CA . ARG A 1 218 ? 9.659 29.915 -31.343 1.00 39.59 218 ARG A CA 1
ATOM 1784 C C . ARG A 1 218 ? 8.902 30.057 -32.660 1.00 39.59 218 ARG A C 1
ATOM 1786 O O . ARG A 1 218 ? 8.848 29.086 -33.414 1.00 39.59 218 ARG A O 1
ATOM 1793 N N . GLU A 1 219 ? 8.277 31.215 -32.844 1.00 56.91 219 GLU A N 1
ATOM 1794 C CA . GLU A 1 219 ? 7.756 31.695 -34.131 1.00 56.91 219 GLU A CA 1
ATOM 1795 C C . GLU A 1 219 ? 8.886 31.878 -35.153 1.00 56.91 219 GLU A C 1
ATOM 1797 O O . GLU A 1 219 ? 10.021 32.219 -34.732 1.00 56.91 219 GLU A O 1
#

Mean predicted aligned error: 13.92 Å

pLDDT: mean 76.93, std 19.33, range [32.0, 97.81]

Sequence (219 aa):
MKNGANNDQVSNEVVISEIKPNHWGDTVISIKSKLEQLPVVNKECKIYRVPKLLCQMKKTTYVPQVISIGPFHHGSKDLNATEPYKLQGLRNFLRRLDNHKEKSLEELVKIARSWIEEARSCYVDPIDMDDYEFVKMMLVDGCFIVEFFILVYSQYTTSNDHKFPQIDPNAGLLFYQGIIPDMYFDLLKLENQLPFFILQRLFELMPKENNPKSLIPRE

Foldseek 3Di:
DDDDDDDDDDDPPPPPPPPDPPVVVVVVVVVVVVVVVPPDPPPDAAQEDDPPVVCVVPVPQAPAQADFADQLCPPPVNHVLCLVLLVLLLVLLQCQLDPDDPVSVVVLLVVLLVCVVVQQVRYPDGRPDDSVVNSVRLRSRLSSVLLLVVQVVVVVDPDPPNCPPDPPVVSPPVVVVVCSVSVVSLDPHSSRDTDVVSNVVSVVSGDDPPDPPDPDDDD

Organism: Cucumis sativus (NCBI:txid3659)

Radius of gyration: 32.15 Å; Cα contacts (8 Å, |Δi|>4): 173; chains: 1; bounding box: 74×48×134 Å

InterPro domains:
  IPR004158 Protein of unknown function DUF247, plant [PF03140] (47-211)
  IPR004158 Protein of unknown function DUF247, plant [PTHR31170] (30-211)

Nearest PDB structures (foldseek):
  4ags-assembly1_B  TM=2.331E-01  e=1.808E+00  Leishmania infantum
  4ags-assembly1_C  TM=2.258E-01  e=2.680E+00  Leishmania infantum

Solvent-accessible surface area (backbone atoms only — not comparable to full-atom values): 13471 Å² total; per-residue (Å²): 133,88,83,82,86,82,89,83,83,87,81,84,79,74,79,74,73,79,76,70,78,64,63,64,58,58,51,52,52,54,50,51,56,52,60,74,64,51,77,76,84,66,90,63,84,59,44,50,77,74,58,69,70,59,38,70,76,44,43,80,73,49,48,62,80,50,45,66,24,38,79,80,40,56,87,42,78,87,30,55,88,41,51,65,57,27,52,48,17,30,53,40,44,51,53,59,56,42,92,81,57,74,69,58,55,60,49,47,52,58,55,46,59,76,40,48,69,63,54,54,66,30,35,72,61,85,77,95,60,57,72,68,60,46,40,51,48,53,48,32,43,35,28,18,52,52,46,49,51,52,47,56,53,43,72,78,39,98,55,91,75,71,66,67,68,73,70,55,86,88,51,57,61,67,59,56,61,69,43,47,68,56,39,55,56,20,64,68,19,65,42,28,45,67,61,65,66,56,46,51,52,58,57,68,62,41,71,75,80,91,65,89,74,69,94,62,84,82,130